Protein AF-0000000067826510 (afdb_homodimer)

Secondary structure (DSSP, 8-state):
-------EEEET--S--SS-EEEESS--TT-SEES-TT--TTS-TT-EEEEEEES-GGGS-SSGGGHHHHHHHHHHHHEEEEEEEEEEEEBHHHHHHHHT-TT--HHHHHHHHHHHH---SSTTS-----B-HHHHHHHHHHTT--EEEEES--SS-SSGGG-EETTEE-EEEEEEE-/-------EEEET--S--SS-EEEESS--TT-SEES-TT--TTS-TT-EEEEEEES-GGGS-SSGGGHHHHHHHHHHHHEEEEEEEEEEEEBHHHHHHHHT-TT--HHHHHHHHHHHH---SSTTS-----B-HHHHHHHHHHTT--EEEEES--SS-SSGGG-EETTEE-EEEEEEE-

Radius of gyration: 22.72 Å; Cα contacts (8 Å, |Δi|>4): 732; chains: 2; bounding box: 39×85×53 Å

Foldseek 3Di:
DPPQQAAEEEEPDDDADPRYAYEYCDDDPRHDHHDDLLDPVVAAFQRHAEYEYAAQLQLFACPVVNSSLSSLLNVNRRHHAFGKYKYKHFAQVLLVVVLPPPPDDPVNNVVSVCSQQFVCPDSSRGGNDHDHPVRVVVSNVSSPFDDKDWDQDDPDDDDLQPDDDPVHNRMTIMMTGD/DPPQQAAEEEEPDDDADPRYAYEYCDDDPRHDHHDDLLDPVVAAFQRYAEYEYAAQLQLFACPVVNSSLSSLLNVNRRHHAFHKYKYKHFAQVLLVVVLPPPPDDPVNNVVSVCSQQFVCPDSSRGGNDHDHPVRVVVSNVSSPFDDKDWDQDDPDDDDLQPDDDPVHNRMTIMMTGD

Solvent-accessible surface area (backbone atoms only — not comparable to full-atom values): 19011 Å² total; per-residue (Å²): 126,84,77,73,70,83,36,31,36,26,36,63,56,80,76,80,46,98,71,43,43,24,32,23,68,59,87,47,92,72,45,70,42,72,36,51,83,58,54,59,78,91,49,53,73,47,55,28,44,33,41,37,31,52,68,44,70,36,48,30,36,66,49,44,91,37,37,34,46,48,22,46,31,43,54,48,45,24,27,19,86,69,13,41,39,38,41,19,34,57,18,38,63,53,49,30,53,59,54,65,37,87,84,57,48,65,70,55,36,50,53,48,40,32,61,60,26,30,72,22,85,49,90,78,33,37,26,38,41,71,35,38,75,64,56,45,46,53,48,39,43,74,31,65,33,81,46,68,45,77,45,86,68,84,89,79,75,98,51,70,53,69,39,56,60,88,94,36,68,41,35,39,32,36,42,33,34,72,126,83,76,74,71,82,35,30,38,27,36,62,58,82,77,82,47,98,70,45,42,24,31,23,68,60,87,48,91,72,44,70,40,72,37,51,84,59,53,59,78,91,48,53,75,46,56,29,43,33,40,36,29,54,69,45,71,36,47,32,36,65,49,45,90,37,35,34,46,48,22,45,29,45,54,48,45,24,28,18,86,68,13,40,40,37,40,20,35,58,18,39,62,53,49,31,53,58,56,63,38,88,85,56,47,66,68,55,37,49,52,48,39,31,62,61,26,31,72,23,85,46,88,79,34,36,27,38,41,73,33,38,75,66,56,45,46,52,46,39,43,74,30,65,34,81,45,71,47,78,45,86,70,84,89,76,78,98,51,71,54,69,39,57,60,88,94,37,69,41,34,40,34,35,41,32,34,72

InterPro domains:
  IPR013216 Methyltransferase type 11 [PF08241] (31-87)
  IPR029063 S-adenosyl-L-methionine-dependent methyltransferase superfamily [G3DSA:3.40.50.150] (21-169)
  IPR029063 S-adenosyl-L-methionine-dependent methyltransferase superfamily [SSF53335] (30-155)

Nearest PDB structures (foldseek):
  3ocj-assembly1_A  TM=5.661E-01  e=2.492E-07  Bordetella parapertussis
  8ftv-assembly1_A-2  TM=5.771E-01  e=1.012E-05  Streptomyces griseoviridis
  4qtt-assembly1_B  TM=5.853E-01  e=2.968E-04  Saccharomyces cerevisiae S288C
  4x1o-assembly1_A  TM=4.982E-01  e=8.091E-05  Catenulispora acidiphila DSM 44928
  7ehf-assembly1_A  TM=4.858E-01  e=4.991E-04  Escherichia coli

pLDDT: mean 96.36, std 7.31, range [41.16, 98.94]

Organism: Synechocystis sp. (strain ATCC 27184 / PCC 6803 / Kazusa) (NCBI:txid1111708)

Sequence (356 aa):
MTQTEIIKLHIGGKEVSPEWRIVDVLDRPEVDYVCNASNLSMFEDNSVDVIYASHVLEHFYYNIDDELTSTLKEWHRVLRIGGKLMISVPDLKTLCWLYLHPNSHPLERHHIMRMMFGGQMDVYDVHKVGLDEEILGMYLEMAGFENYERVTEFDLFQDCSLIRLADTYISLNVIALKMTQTEIIKLHIGGKEVSPEWRIVDVLDRPEVDYVCNASNLSMFEDNSVDVIYASHVLEHFYYNIDDELTSTLKEWHRVLRIGGKLMISVPDLKTLCWLYLHPNSHPLERHHIMRMMFGGQMDVYDVHKVGLDEEILGMYLEMAGFENYERVTEFDLFQDCSLIRLADTYISLNVIALK

Structure (mmCIF, N/CA/C/O backbone):
data_AF-0000000067826510-model_v1
#
loop_
_entity.id
_entity.type
_entity.pdbx_description
1 polymer 'Slr1815 protein'
#
loop_
_atom_site.group_PDB
_atom_site.id
_atom_site.type_symbol
_atom_site.label_atom_id
_atom_site.label_alt_id
_atom_site.label_comp_id
_atom_site.label_asym_id
_atom_site.label_entity_id
_atom_site.label_seq_id
_atom_site.pdbx_PDB_ins_code
_atom_site.Cartn_x
_atom_site.Cartn_y
_atom_site.Cartn_z
_atom_site.occupancy
_atom_site.B_iso_or_equiv
_atom_site.auth_seq_id
_atom_site.auth_comp_id
_atom_site.auth_asym_id
_atom_site.auth_atom_id
_atom_site.pdbx_PDB_model_num
ATOM 1 N N . MET A 1 1 ? -11.992 -43.625 -21.906 1 41.16 1 MET A N 1
ATOM 2 C CA . MET A 1 1 ? -11.328 -42.812 -20.891 1 41.16 1 MET A CA 1
ATOM 3 C C . MET A 1 1 ? -11.766 -41.375 -20.969 1 41.16 1 MET A C 1
ATOM 5 O O . MET A 1 1 ? -11.531 -40.688 -21.984 1 41.16 1 MET A O 1
ATOM 9 N N . THR A 1 2 ? -12.781 -40.875 -20.422 1 48.44 2 THR A N 1
ATOM 10 C CA . THR A 1 2 ? -13.375 -39.562 -20.672 1 48.44 2 THR A CA 1
ATOM 11 C C . THR A 1 2 ? -12.312 -38.438 -20.578 1 48.44 2 THR A C 1
ATOM 13 O O . THR A 1 2 ? -11.57 -38.375 -19.594 1 48.44 2 THR A O 1
ATOM 16 N N . GLN A 1 3 ? -11.641 -38.094 -21.625 1 49.62 3 GLN A N 1
ATOM 17 C CA . GLN A 1 3 ? -10.5 -37.188 -21.703 1 49.62 3 GLN A CA 1
ATOM 18 C C . GLN A 1 3 ? -10.719 -35.938 -20.828 1 49.62 3 GLN A C 1
ATOM 20 O O . GLN A 1 3 ? -11.648 -35.156 -21.062 1 49.62 3 GLN A O 1
ATOM 25 N N . THR A 1 4 ? -10.477 -36 -19.531 1 65.06 4 THR A N 1
ATOM 26 C CA . THR A 1 4 ? -10.711 -34.906 -18.625 1 65.06 4 THR A CA 1
ATOM 27 C C . THR A 1 4 ? -10.148 -33.594 -19.219 1 65.06 4 THR A C 1
ATOM 29 O O . THR A 1 4 ? -8.992 -33.562 -19.641 1 65.06 4 THR A O 1
ATOM 32 N N . GLU A 1 5 ? -10.945 -32.75 -19.656 1 82.06 5 GLU A N 1
ATOM 33 C CA . GLU A 1 5 ? -10.609 -31.484 -20.281 1 82.06 5 GLU A CA 1
ATOM 34 C C . GLU A 1 5 ? -9.617 -30.703 -19.422 1 82.06 5 GLU A C 1
ATOM 36 O O . GLU A 1 5 ? -9.766 -30.625 -18.203 1 82.06 5 GLU A O 1
ATOM 41 N N . ILE A 1 6 ? -8.375 -30.531 -20.078 1 91.56 6 ILE A N 1
ATOM 42 C CA . ILE A 1 6 ? -7.359 -29.719 -19.422 1 91.56 6 ILE A CA 1
ATOM 43 C C . ILE A 1 6 ? -7.883 -28.297 -19.25 1 91.56 6 ILE A C 1
ATOM 45 O O . ILE A 1 6 ? -8.305 -27.656 -20.219 1 91.56 6 ILE A O 1
ATOM 49 N N . ILE A 1 7 ? -8.047 -27.859 -18 1 97.5 7 ILE A N 1
ATOM 50 C CA . ILE A 1 7 ? -8.508 -26.5 -17.734 1 97.5 7 ILE A CA 1
ATOM 51 C C . ILE A 1 7 ? -7.336 -25.641 -17.25 1 97.5 7 ILE A C 1
ATOM 53 O O . ILE A 1 7 ? -6.711 -25.969 -16.234 1 97.5 7 ILE A O 1
ATOM 57 N N . LYS A 1 8 ? -6.961 -24.609 -17.969 1 98.69 8 LYS A N 1
ATOM 58 C CA . LYS A 1 8 ? -5.957 -23.609 -17.609 1 98.69 8 LYS A CA 1
ATOM 59 C C . LYS A 1 8 ? -6.594 -22.25 -17.406 1 98.69 8 LYS A C 1
ATOM 61 O O . LYS A 1 8 ? -7.27 -21.734 -18.297 1 98.69 8 LYS A O 1
ATOM 66 N N . LEU A 1 9 ? -6.414 -21.672 -16.234 1 98.75 9 LEU A N 1
ATOM 67 C CA . LEU A 1 9 ? -7.027 -20.391 -15.914 1 98.75 9 LEU A CA 1
ATOM 68 C C . LEU A 1 9 ? -5.984 -19.281 -15.922 1 98.75 9 LEU A C 1
ATOM 70 O O . LEU A 1 9 ? -4.902 -19.422 -15.352 1 98.75 9 LEU A O 1
ATOM 74 N N . HIS A 1 10 ? -6.242 -18.25 -16.625 1 98.81 10 HIS A N 1
ATOM 75 C CA . HIS A 1 10 ? -5.512 -16.984 -16.578 1 98.81 10 HIS A CA 1
ATOM 76 C C . HIS A 1 10 ? -6.277 -15.93 -15.797 1 98.81 10 HIS A C 1
ATOM 78 O O . HIS A 1 10 ? -7.148 -15.25 -16.344 1 98.81 10 HIS A O 1
ATOM 84 N N . ILE A 1 11 ? -5.93 -15.789 -14.578 1 98.75 11 ILE A N 1
ATOM 85 C CA . ILE A 1 11 ? -6.629 -14.852 -13.703 1 98.75 11 ILE A CA 1
ATOM 86 C C . ILE A 1 11 ? -6.082 -13.445 -13.93 1 98.75 11 ILE A C 1
ATOM 88 O O . ILE A 1 11 ? -4.895 -13.188 -13.703 1 98.75 11 ILE A O 1
ATOM 92 N N . GLY A 1 12 ? -6.906 -12.523 -14.289 1 97.94 12 GLY A N 1
ATOM 93 C CA . GLY A 1 12 ? -6.504 -11.148 -14.562 1 97.94 12 GLY A CA 1
ATOM 94 C C . GLY A 1 12 ? -5.918 -10.969 -15.953 1 97.94 12 GLY A C 1
ATOM 95 O O . GLY A 1 12 ? -5.312 -9.938 -16.25 1 97.94 12 GLY A O 1
ATOM 96 N N . GLY A 1 13 ? -6.023 -11.938 -16.781 1 97.56 13 GLY A N 1
ATOM 97 C CA . GLY A 1 13 ? -5.402 -11.906 -18.109 1 97.56 13 GLY A CA 1
ATOM 98 C C . GLY A 1 13 ? -6.109 -10.984 -19.078 1 97.56 13 GLY A C 1
ATOM 99 O O . GLY A 1 13 ? -7.289 -10.672 -18.906 1 97.56 13 GLY A O 1
ATOM 100 N N . LYS A 1 14 ? -5.355 -10.617 -20.109 1 96.31 14 LYS A N 1
ATOM 101 C CA . LYS A 1 14 ? -5.914 -9.758 -21.156 1 96.31 14 LYS A CA 1
ATOM 102 C C . LYS A 1 14 ? -5.758 -10.383 -22.531 1 96.31 14 LYS A C 1
ATOM 104 O O . LYS A 1 14 ? -6.48 -10.031 -23.469 1 96.31 14 LYS A O 1
ATOM 109 N N . GLU A 1 15 ? -4.824 -11.25 -22.625 1 96.19 15 GLU A N 1
ATOM 110 C CA . GLU A 1 15 ? -4.531 -11.883 -23.922 1 96.19 15 GLU A CA 1
ATOM 111 C C . GLU A 1 15 ? -5.309 -13.18 -24.078 1 96.19 15 GLU A C 1
ATOM 113 O O . GLU A 1 15 ? -5.121 -14.125 -23.328 1 96.19 15 GLU A O 1
ATOM 118 N N . VAL A 1 16 ? -6.102 -13.289 -25.141 1 96.12 16 VAL A N 1
ATOM 119 C CA . VAL A 1 16 ? -6.898 -14.477 -25.406 1 96.12 16 VAL A CA 1
ATOM 120 C C . VAL A 1 16 ? -6 -15.609 -25.906 1 96.12 16 VAL A C 1
ATOM 122 O O . VAL A 1 16 ? -5.055 -15.367 -26.656 1 96.12 16 VAL A O 1
ATOM 125 N N . SER A 1 17 ? -6.293 -16.703 -25.5 1 95.62 17 SER A N 1
ATOM 126 C CA . SER A 1 17 ? -5.613 -17.938 -25.875 1 95.62 17 SER A CA 1
ATOM 127 C C . SER A 1 17 ? -6.594 -19.094 -25.953 1 95.62 17 SER A C 1
ATOM 129 O O . SER A 1 17 ? -7.508 -19.203 -25.141 1 95.62 17 SER A O 1
ATOM 131 N N . PRO A 1 18 ? -6.484 -19.984 -26.938 1 95.19 18 PRO A N 1
ATOM 132 C CA . PRO A 1 18 ? -7.371 -21.156 -27.016 1 95.19 18 PRO A CA 1
ATOM 133 C C . PRO A 1 18 ? -7.164 -22.125 -25.875 1 95.19 18 PRO A C 1
ATOM 135 O O . PRO A 1 18 ? -8.055 -22.938 -25.562 1 95.19 18 PRO A O 1
ATOM 138 N N . GLU A 1 19 ? -6.055 -22.031 -25.281 1 96.69 19 GLU A N 1
ATOM 139 C CA . GLU A 1 19 ? -5.699 -23 -24.266 1 96.69 19 GLU A CA 1
ATOM 140 C C . GLU A 1 19 ? -6.082 -22.516 -22.875 1 96.69 19 GLU A C 1
ATOM 142 O O . GLU A 1 19 ? -6.141 -23.297 -21.922 1 96.69 19 GLU A O 1
ATOM 147 N N . TRP A 1 20 ? -6.238 -21.219 -22.766 1 98.12 20 TRP A N 1
ATOM 148 C CA . TRP A 1 20 ? -6.457 -20.625 -21.453 1 98.12 20 TRP A CA 1
ATOM 149 C C . TRP A 1 20 ? -7.832 -19.953 -21.375 1 98.12 20 TRP A C 1
ATOM 151 O O . TRP A 1 20 ? -8.305 -19.391 -22.359 1 98.12 20 TRP A O 1
ATOM 161 N N . ARG A 1 21 ? -8.438 -20.062 -20.219 1 98.25 21 ARG A N 1
ATOM 162 C CA . ARG A 1 21 ? -9.656 -19.312 -19.922 1 98.25 21 ARG A CA 1
ATOM 163 C C . ARG A 1 21 ? -9.367 -18.156 -18.969 1 98.25 21 ARG A C 1
ATOM 165 O O . ARG A 1 21 ? -8.742 -18.344 -17.922 1 98.25 21 ARG A O 1
ATOM 172 N N . ILE A 1 22 ? -9.875 -17.016 -19.344 1 98.62 22 ILE A N 1
ATOM 173 C CA . ILE A 1 22 ? -9.586 -15.805 -18.578 1 98.62 22 ILE A CA 1
ATOM 174 C C . ILE A 1 22 ? -10.648 -15.609 -17.5 1 98.62 22 ILE A C 1
ATOM 176 O O . ILE A 1 22 ? -11.852 -15.68 -17.781 1 98.62 22 ILE A O 1
ATOM 180 N N . VAL A 1 23 ? -10.227 -15.414 -16.281 1 98.62 23 VAL A N 1
ATOM 181 C CA . VAL A 1 23 ? -11.055 -15.062 -15.141 1 98.62 23 VAL A CA 1
ATOM 182 C C . VAL A 1 23 ? -10.766 -13.625 -14.719 1 98.62 23 VAL A C 1
ATOM 184 O O . VAL A 1 23 ? -9.602 -13.234 -14.555 1 98.62 23 VAL A O 1
ATOM 187 N N . ASP A 1 24 ? -11.781 -12.859 -14.57 1 98.31 24 ASP A N 1
ATOM 188 C CA . ASP A 1 24 ? -11.586 -11.477 -14.133 1 98.31 24 ASP A CA 1
ATOM 189 C C . ASP A 1 24 ? -12.828 -10.945 -13.422 1 98.31 24 ASP A C 1
ATOM 191 O O . ASP A 1 24 ? -13.945 -11.422 -13.672 1 98.31 24 ASP A O 1
ATOM 195 N N . VAL A 1 25 ? -12.602 -10.023 -12.562 1 97.25 25 VAL A N 1
ATOM 196 C CA . VAL A 1 25 ? -13.711 -9.406 -11.836 1 97.25 25 VAL A CA 1
ATOM 197 C C . VAL A 1 25 ? -14.484 -8.469 -12.758 1 97.25 25 VAL A C 1
ATOM 199 O O . VAL A 1 25 ? -15.688 -8.289 -12.602 1 97.25 25 VAL A O 1
ATOM 202 N N . LEU A 1 26 ? -13.805 -7.914 -13.672 1 96.56 26 LEU A N 1
ATOM 203 C CA . LEU A 1 26 ? -14.422 -7.004 -14.633 1 96.56 26 LEU A CA 1
ATOM 204 C C . LEU A 1 26 ? -14.945 -7.766 -15.844 1 96.56 26 LEU A C 1
ATOM 206 O O . LEU A 1 26 ? -14.305 -8.695 -16.328 1 96.56 26 LEU A O 1
ATOM 210 N N . ASP A 1 27 ? -16.031 -7.332 -16.344 1 97.19 27 ASP A N 1
ATOM 211 C CA . ASP A 1 27 ? -16.672 -7.961 -17.5 1 97.19 27 ASP A CA 1
ATOM 212 C C . ASP A 1 27 ? -16.156 -7.371 -18.797 1 97.19 27 ASP A C 1
ATOM 214 O O . ASP A 1 27 ? -16.844 -6.59 -19.453 1 97.19 27 ASP A O 1
ATOM 218 N N . ARG A 1 28 ? -14.969 -7.809 -19.219 1 97.12 28 ARG A N 1
ATOM 219 C CA . ARG A 1 28 ? -14.391 -7.402 -20.5 1 97.12 28 ARG A CA 1
ATOM 220 C C . ARG A 1 28 ? -14.68 -8.438 -21.594 1 97.12 28 ARG A C 1
ATOM 222 O O . ARG A 1 28 ? -14.969 -9.594 -21.281 1 97.12 28 ARG A O 1
ATOM 229 N N . PRO A 1 29 ? -14.594 -8.102 -22.797 1 97.81 29 PRO A N 1
ATOM 230 C CA . PRO A 1 29 ? -14.961 -9 -23.906 1 97.81 29 PRO A CA 1
ATOM 231 C C . PRO A 1 29 ? -14.141 -10.289 -23.906 1 97.81 29 PRO A C 1
ATOM 233 O O . PRO A 1 29 ? -14.641 -11.344 -24.312 1 97.81 29 PRO A O 1
ATOM 236 N N . GLU A 1 30 ? -12.898 -10.18 -23.5 1 97.94 30 GLU A N 1
ATOM 237 C CA . GLU A 1 30 ? -12.016 -11.344 -23.609 1 97.94 30 GLU A CA 1
ATOM 238 C C . GLU A 1 30 ? -12.164 -12.258 -22.391 1 97.94 30 GLU A C 1
ATOM 240 O O . GLU A 1 30 ? -11.586 -13.352 -22.359 1 97.94 30 GLU A O 1
ATOM 245 N N . VAL A 1 31 ? -13.008 -11.875 -21.406 1 98.44 31 VAL A N 1
ATOM 246 C CA . VAL A 1 31 ? -13.109 -12.609 -20.156 1 98.44 31 VAL A CA 1
ATOM 247 C C . VAL A 1 31 ? -14.094 -13.758 -20.297 1 98.44 31 VAL A C 1
ATOM 249 O O . VAL A 1 31 ? -15.227 -13.562 -20.75 1 98.44 31 VAL A O 1
ATOM 252 N N . ASP A 1 32 ? -13.656 -14.945 -19.875 1 98.25 32 ASP A N 1
ATOM 253 C CA . ASP A 1 32 ? -14.492 -16.141 -19.953 1 98.25 32 ASP A CA 1
ATOM 254 C C . ASP A 1 32 ? -15.367 -16.281 -18.703 1 98.25 32 ASP A C 1
ATOM 256 O O . ASP A 1 32 ? -16.516 -16.703 -18.797 1 98.25 32 ASP A O 1
ATOM 260 N N . TYR A 1 33 ? -14.828 -16.047 -17.531 1 98.19 33 TYR A N 1
ATOM 261 C CA . TYR A 1 33 ? -15.531 -16.156 -16.25 1 98.19 33 TYR A CA 1
ATOM 262 C C . TYR A 1 33 ? -15.414 -14.859 -15.461 1 98.19 33 TYR A C 1
ATOM 264 O O . TYR A 1 33 ? -14.32 -14.484 -15.031 1 98.19 33 TYR A O 1
ATOM 272 N N . VAL A 1 34 ? -16.547 -14.211 -15.273 1 98.25 34 VAL A N 1
ATOM 273 C CA . VAL A 1 34 ? -16.562 -12.977 -14.5 1 98.25 34 VAL A CA 1
ATOM 274 C C . VAL A 1 34 ? -16.844 -13.289 -13.031 1 98.25 34 VAL A C 1
ATOM 276 O O . VAL A 1 34 ? -17.969 -13.664 -12.672 1 98.25 34 VAL A O 1
ATOM 279 N N . CYS A 1 35 ? -15.859 -13.125 -12.195 1 97.69 35 CYS A N 1
ATOM 280 C CA . CYS A 1 35 ? -16 -13.367 -10.758 1 97.69 35 CYS A CA 1
ATOM 281 C C . CYS A 1 35 ? -14.789 -12.828 -10 1 97.69 35 CYS A C 1
ATOM 283 O O . CYS A 1 35 ? -13.82 -12.375 -10.602 1 97.69 35 CYS A O 1
ATOM 285 N N . ASN A 1 36 ? -14.914 -12.828 -8.734 1 97.62 36 ASN A N 1
ATOM 286 C CA . ASN A 1 36 ? -13.773 -12.531 -7.875 1 97.62 36 ASN A CA 1
ATOM 287 C C . ASN A 1 36 ? -12.805 -13.711 -7.812 1 97.62 36 ASN A C 1
ATOM 289 O O . ASN A 1 36 ? -13.227 -14.859 -7.629 1 97.62 36 ASN A O 1
ATOM 293 N N . ALA A 1 37 ? -11.539 -13.414 -8.023 1 98.06 37 ALA A N 1
ATOM 294 C CA . ALA A 1 37 ? -10.531 -14.461 -8.039 1 98.06 37 ALA A CA 1
ATOM 295 C C . ALA A 1 37 ? -10.5 -15.211 -6.715 1 98.06 37 ALA A C 1
ATOM 297 O O . ALA A 1 37 ? -9.961 -16.328 -6.633 1 98.06 37 ALA A O 1
ATOM 298 N N . SER A 1 38 ? -11.023 -14.609 -5.668 1 98.12 38 SER A N 1
ATOM 299 C CA . SER A 1 38 ? -11.055 -15.25 -4.355 1 98.12 38 SER A CA 1
ATOM 300 C C . SER A 1 38 ? -12.227 -16.219 -4.25 1 98.12 38 SER A C 1
ATOM 302 O O . SER A 1 38 ? -12.352 -16.953 -3.262 1 98.12 38 SER A O 1
ATOM 304 N N . ASN A 1 39 ? -13.086 -16.219 -5.16 1 98.06 39 ASN A N 1
ATOM 305 C CA . ASN A 1 39 ? -14.242 -17.109 -5.203 1 98.06 39 ASN A CA 1
ATOM 306 C C . ASN A 1 39 ? -14.352 -17.828 -6.547 1 98.06 39 ASN A C 1
ATOM 308 O O . ASN A 1 39 ? -14.953 -17.297 -7.484 1 98.06 39 ASN A O 1
ATOM 312 N N . LEU A 1 40 ? -13.875 -19.016 -6.641 1 98.62 40 LEU A N 1
ATOM 313 C CA . LEU A 1 40 ? -13.914 -19.844 -7.84 1 98.62 40 LEU A CA 1
ATOM 314 C C . LEU A 1 40 ? -14.906 -20.984 -7.672 1 98.62 40 LEU A C 1
ATOM 316 O O . LEU A 1 40 ? -14.609 -22.125 -8.031 1 98.62 40 LEU A O 1
ATOM 320 N N . SER A 1 41 ? -16.016 -20.656 -7.105 1 97.56 41 SER A N 1
ATOM 321 C CA . SER A 1 41 ? -17.016 -21.656 -6.746 1 97.56 41 SER A CA 1
ATOM 322 C C . SER A 1 41 ? -17.547 -22.391 -7.984 1 97.56 41 SER A C 1
ATOM 324 O O . SER A 1 41 ? -18.125 -23.469 -7.875 1 97.56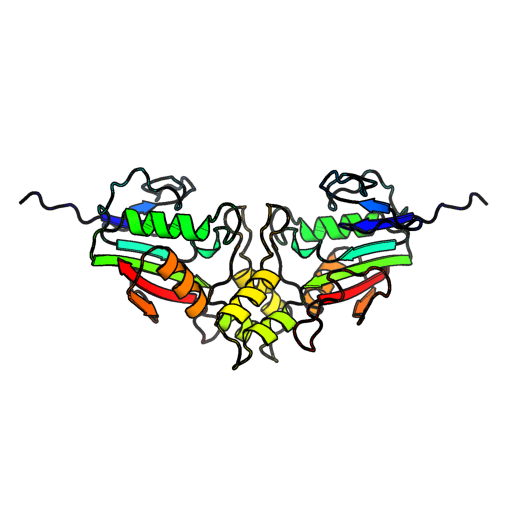 41 SER A O 1
ATOM 326 N N . MET A 1 42 ? -17.391 -21.828 -9.109 1 97 42 MET A N 1
ATOM 327 C CA . MET A 1 42 ? -17.844 -22.438 -10.352 1 97 42 MET A CA 1
ATOM 328 C C . MET A 1 42 ? -16.984 -23.641 -10.711 1 97 42 MET A C 1
ATOM 330 O O . MET A 1 42 ? -17.359 -24.438 -11.578 1 97 42 MET A O 1
ATOM 334 N N . PHE A 1 43 ? -15.852 -23.734 -10.109 1 98.19 43 PHE A N 1
ATOM 335 C CA . PHE A 1 43 ? -14.969 -24.875 -10.352 1 98.19 43 PHE A CA 1
ATOM 336 C C . PHE A 1 43 ? -14.992 -25.828 -9.172 1 98.19 43 PHE A C 1
ATOM 338 O O . PHE A 1 43 ? -14.953 -25.406 -8.016 1 98.19 43 PHE A O 1
ATOM 345 N N . GLU A 1 44 ? -15.062 -27.094 -9.445 1 98 44 GLU A N 1
ATOM 346 C CA . GLU A 1 44 ? -15.023 -28.125 -8.422 1 98 44 GLU A CA 1
ATOM 347 C C . GLU A 1 44 ? -13.617 -28.281 -7.844 1 98 44 GLU A C 1
ATOM 349 O O . GLU A 1 44 ? -12.641 -27.844 -8.453 1 98 44 GLU A O 1
ATOM 354 N N . ASP A 1 45 ? -13.578 -28.969 -6.695 1 98.38 45 ASP A N 1
ATOM 355 C CA . ASP A 1 45 ? -12.273 -29.344 -6.148 1 98.38 45 ASP A CA 1
ATOM 356 C C . ASP A 1 45 ? -11.469 -30.156 -7.156 1 98.38 45 ASP A C 1
ATOM 358 O O . ASP A 1 45 ? -12.016 -31.031 -7.832 1 98.38 45 ASP A O 1
ATOM 362 N N . ASN A 1 46 ? -10.18 -29.797 -7.254 1 98.25 46 ASN A N 1
ATOM 363 C CA . ASN A 1 46 ? -9.25 -30.609 -8.039 1 98.25 46 ASN A CA 1
ATOM 364 C C . ASN A 1 46 ? -9.695 -30.719 -9.492 1 98.25 46 ASN A C 1
ATOM 366 O O . ASN A 1 46 ? -9.648 -31.812 -10.078 1 98.25 46 ASN A O 1
ATOM 370 N N . SER A 1 47 ? -10.133 -29.578 -10.055 1 98.06 47 SER A N 1
ATOM 371 C CA . SER A 1 47 ? -10.68 -29.641 -11.406 1 98.06 47 SER A CA 1
ATOM 372 C C . SER A 1 47 ? -9.844 -28.812 -12.375 1 98.06 47 SER A C 1
ATOM 374 O O . SER A 1 47 ? -10.016 -28.922 -13.594 1 98.06 47 SER A O 1
ATOM 376 N N . VAL A 1 48 ? -8.922 -28.016 -11.922 1 98.56 48 VAL A N 1
ATOM 377 C CA . VAL A 1 48 ? -8.125 -27.094 -12.727 1 98.56 48 VAL A CA 1
ATOM 378 C C . VAL A 1 48 ? -6.68 -27.594 -12.797 1 98.56 48 VAL A C 1
ATOM 380 O O . VAL A 1 48 ? -6.117 -28.031 -11.789 1 98.56 48 VAL A O 1
ATOM 383 N N . ASP A 1 49 ? -6.086 -27.469 -13.961 1 98.62 49 ASP A N 1
ATOM 384 C CA . ASP A 1 49 ? -4.742 -28.016 -14.156 1 98.62 49 ASP A CA 1
ATOM 385 C C . ASP A 1 49 ? -3.682 -26.953 -13.836 1 98.62 49 ASP A C 1
ATOM 387 O O . ASP A 1 49 ? -2.645 -27.266 -13.25 1 98.62 49 ASP A O 1
ATOM 391 N N . VAL A 1 50 ? -3.922 -25.797 -14.328 1 98.69 50 VAL A N 1
ATOM 392 C CA . VAL A 1 50 ? -2.943 -24.719 -14.172 1 98.69 50 VAL A CA 1
ATOM 393 C C . VAL A 1 50 ? -3.662 -23.406 -13.891 1 98.69 50 VAL A C 1
ATOM 395 O O . VAL A 1 50 ? -4.699 -23.109 -14.492 1 98.69 50 VAL A O 1
ATOM 398 N N . ILE A 1 51 ? -3.184 -22.672 -12.969 1 98.88 51 ILE A N 1
ATOM 399 C CA . ILE A 1 51 ? -3.592 -21.281 -12.742 1 98.88 51 ILE A CA 1
ATOM 400 C C . ILE A 1 51 ? -2.402 -20.359 -12.953 1 98.88 51 ILE A C 1
ATOM 402 O O . ILE A 1 51 ? -1.31 -20.609 -12.438 1 98.88 51 ILE A O 1
ATOM 406 N N . TYR A 1 52 ? -2.596 -19.406 -13.797 1 98.88 52 TYR A N 1
ATOM 407 C CA . TYR A 1 52 ? -1.64 -18.312 -13.969 1 98.88 52 TYR A CA 1
ATOM 408 C C . TYR A 1 52 ? -2.244 -16.984 -13.547 1 98.88 52 TYR A C 1
ATOM 410 O O . TYR A 1 52 ? -3.369 -16.656 -13.93 1 98.88 52 TYR A O 1
ATOM 418 N N . ALA A 1 53 ? -1.603 -16.281 -12.672 1 98.81 53 ALA A N 1
ATOM 419 C CA . ALA A 1 53 ? -2.016 -14.961 -12.219 1 98.81 53 ALA A CA 1
ATOM 420 C C . ALA A 1 53 ? -0.826 -14.008 -12.164 1 98.81 53 ALA A C 1
ATOM 422 O O . ALA A 1 53 ? 0.078 -14.18 -11.344 1 98.81 53 ALA A O 1
ATOM 423 N N . SER A 1 54 ? -0.812 -13.055 -13.008 1 98.62 54 SER A N 1
ATOM 424 C CA . SER A 1 54 ? 0.232 -12.039 -13.055 1 98.62 54 SER A CA 1
ATOM 425 C C . SER A 1 54 ? -0.288 -10.695 -12.547 1 98.62 54 SER A C 1
ATOM 427 O O . SER A 1 54 ? -1.168 -10.094 -13.172 1 98.62 54 SER A O 1
ATOM 429 N N . HIS A 1 55 ? 0.317 -10.281 -11.344 1 98.38 55 HIS A N 1
ATOM 430 C CA . HIS A 1 55 ? -0.029 -8.992 -10.75 1 98.38 55 HIS A CA 1
ATOM 431 C C . HIS A 1 55 ? -1.515 -8.922 -10.414 1 98.38 55 HIS A C 1
ATOM 433 O O . HIS A 1 55 ? -2.193 -7.961 -10.773 1 98.38 55 HIS A O 1
ATOM 439 N N . VAL A 1 56 ? -1.978 -9.922 -9.68 1 98.62 56 VAL A N 1
ATOM 440 C CA . VAL A 1 56 ? -3.348 -10.047 -9.195 1 98.62 56 VAL A CA 1
ATOM 441 C C . VAL A 1 56 ? -3.35 -10.195 -7.676 1 98.62 56 VAL A C 1
ATOM 443 O O . VAL A 1 56 ? -4.062 -9.469 -6.977 1 98.62 56 VAL A O 1
ATOM 446 N N . LEU A 1 57 ? -2.455 -11.039 -7.156 1 98.81 57 LEU A N 1
ATOM 447 C CA . LEU A 1 57 ? -2.471 -11.453 -5.758 1 98.81 57 LEU A CA 1
ATOM 448 C C . LEU A 1 57 ? -2.26 -10.266 -4.832 1 98.81 57 LEU A C 1
ATOM 450 O O . LEU A 1 57 ? -2.834 -10.211 -3.742 1 98.81 57 LEU A O 1
ATOM 454 N N . GLU A 1 58 ? -1.459 -9.281 -5.23 1 98.88 58 GLU A N 1
ATOM 455 C CA . GLU A 1 58 ? -1.098 -8.133 -4.406 1 98.88 58 GLU A CA 1
ATOM 456 C C . GLU A 1 58 ? -2.299 -7.223 -4.176 1 98.88 58 GLU A C 1
ATOM 458 O O . GLU A 1 58 ? -2.242 -6.312 -3.344 1 98.88 58 GLU A O 1
ATOM 463 N N . HIS A 1 59 ? -3.404 -7.535 -4.824 1 98.62 59 HIS A N 1
ATOM 464 C CA . HIS A 1 59 ? -4.594 -6.699 -4.695 1 98.62 59 HIS A CA 1
ATOM 465 C C . HIS A 1 59 ? -5.52 -7.223 -3.6 1 98.62 59 HIS A C 1
ATOM 467 O O . HIS A 1 59 ? -6.59 -6.66 -3.365 1 98.62 59 HIS A O 1
ATOM 473 N N . PHE A 1 60 ? -5.16 -8.242 -2.883 1 98.62 60 PHE A N 1
ATOM 474 C CA . PHE A 1 60 ? -5.965 -8.805 -1.801 1 98.62 60 PHE A CA 1
ATOM 475 C C . PHE A 1 60 ? -5.402 -8.398 -0.444 1 98.62 60 PHE A C 1
ATOM 477 O O . PHE A 1 60 ? -4.184 -8.359 -0.255 1 98.62 60 PHE A O 1
ATOM 484 N N . TYR A 1 61 ? -6.305 -8.164 0.533 1 98.69 61 TYR A N 1
ATOM 485 C CA . TYR A 1 61 ? -5.898 -7.812 1.891 1 98.69 61 TYR A CA 1
ATOM 486 C C . TYR A 1 61 ? -5.176 -8.977 2.561 1 98.69 61 TYR A C 1
ATOM 488 O O . TYR A 1 61 ? -5.672 -10.102 2.566 1 98.69 61 TYR A O 1
ATOM 496 N N . TYR A 1 62 ? -4.062 -8.609 3.156 1 98.44 62 TYR A N 1
ATOM 497 C CA . TYR A 1 62 ? -3.328 -9.695 3.799 1 98.44 62 TYR A CA 1
ATOM 498 C C . TYR A 1 62 ? -3.895 -9.992 5.184 1 98.44 62 TYR A C 1
ATOM 500 O O . TYR A 1 62 ? -3.676 -11.07 5.73 1 98.44 62 TYR A O 1
ATOM 508 N N . ASN A 1 63 ? -4.652 -9.039 5.738 1 98.31 63 ASN A N 1
ATOM 509 C CA . ASN A 1 63 ? -5.105 -9.211 7.113 1 98.31 63 ASN A CA 1
ATOM 510 C C . ASN A 1 63 ? -6.625 -9.141 7.219 1 98.31 63 ASN A C 1
ATOM 512 O O . ASN A 1 63 ? -7.25 -10.016 7.82 1 98.31 63 ASN A O 1
ATOM 516 N N . ILE A 1 64 ? -7.25 -8.195 6.551 1 97.94 64 ILE A N 1
ATOM 517 C CA . ILE A 1 64 ? -8.703 -8.062 6.602 1 97.94 64 ILE A CA 1
ATOM 518 C C . ILE A 1 64 ? -9.359 -9.312 6.027 1 97.94 64 ILE A C 1
ATOM 520 O O . ILE A 1 64 ? -9.109 -9.672 4.871 1 97.94 64 ILE A O 1
ATOM 524 N N . ASP A 1 65 ? -10.156 -10.016 6.867 1 96.81 65 ASP A N 1
ATOM 525 C CA . ASP A 1 65 ? -10.938 -11.188 6.492 1 96.81 65 ASP A CA 1
ATOM 526 C C . ASP A 1 65 ? -10.039 -12.312 5.98 1 96.81 65 ASP A C 1
ATOM 528 O O . ASP A 1 65 ? -10.492 -13.188 5.242 1 96.81 65 ASP A O 1
ATOM 532 N N . ASP A 1 66 ? -8.695 -12.227 6.203 1 96.88 66 ASP A N 1
ATOM 533 C CA . ASP A 1 66 ? -7.73 -13.203 5.727 1 96.88 66 ASP A CA 1
ATOM 534 C C . ASP A 1 66 ? -7.848 -13.406 4.219 1 96.88 66 ASP A C 1
ATOM 536 O O . ASP A 1 66 ? -7.766 -14.539 3.73 1 96.88 66 ASP A O 1
ATOM 540 N N . GLU A 1 67 ? -8.078 -12.359 3.57 1 98.38 67 GLU A N 1
ATOM 541 C CA . GLU A 1 67 ? -8.461 -12.398 2.162 1 98.38 67 GLU A CA 1
ATOM 542 C C . GLU A 1 67 ? -7.371 -13.047 1.311 1 98.38 67 GLU A C 1
ATOM 544 O O . GLU A 1 67 ? -7.66 -13.898 0.47 1 98.38 67 GLU A O 1
ATOM 549 N N . LEU A 1 68 ? -6.141 -12.648 1.47 1 98.69 68 LEU A N 1
ATOM 550 C CA . LEU A 1 68 ? -5.02 -13.156 0.688 1 98.69 68 LEU A CA 1
ATOM 551 C C . LEU A 1 68 ? -4.875 -14.664 0.865 1 98.69 68 LEU A C 1
ATOM 553 O O . LEU A 1 68 ? -4.836 -15.406 -0.119 1 98.69 68 LEU A O 1
ATOM 557 N N . THR A 1 69 ? -4.828 -15.094 2.074 1 98.56 69 THR A N 1
ATOM 558 C CA . THR A 1 69 ? -4.68 -16.516 2.365 1 98.56 69 THR A CA 1
ATOM 559 C C . THR A 1 69 ? -5.875 -17.312 1.839 1 98.56 69 THR A C 1
ATOM 561 O O . THR A 1 69 ? -5.707 -18.359 1.225 1 98.56 69 THR A O 1
ATOM 564 N N . SER A 1 70 ? -7.082 -16.766 2.074 1 98.56 70 SER A N 1
ATOM 565 C CA . SER A 1 70 ? -8.289 -17.438 1.604 1 98.56 70 SER A CA 1
ATOM 566 C C . SER A 1 70 ? -8.305 -17.547 0.083 1 98.56 70 SER A C 1
ATOM 568 O O . SER A 1 70 ? -8.805 -18.516 -0.472 1 98.56 70 SER A O 1
ATOM 570 N N . THR A 1 71 ? -7.809 -16.531 -0.592 1 98.88 71 THR A N 1
ATOM 571 C CA . THR A 1 71 ? -7.707 -16.562 -2.047 1 98.88 71 THR A CA 1
ATOM 572 C C . THR A 1 71 ? -6.773 -17.688 -2.496 1 98.88 71 THR A C 1
ATOM 574 O O . THR A 1 71 ? -7.133 -18.484 -3.359 1 98.88 71 THR A O 1
ATOM 577 N N . LEU A 1 72 ? -5.613 -17.797 -1.884 1 98.88 72 LEU A N 1
ATOM 578 C CA . LEU A 1 72 ? -4.652 -18.844 -2.219 1 98.88 72 LEU A CA 1
ATOM 579 C C . LEU A 1 72 ? -5.219 -20.219 -1.906 1 98.88 72 LEU A C 1
ATOM 581 O O . LEU A 1 72 ? -5 -21.172 -2.66 1 98.88 72 LEU A O 1
ATOM 585 N N . LYS A 1 73 ? -5.957 -20.328 -0.821 1 98.88 73 LYS A N 1
ATOM 586 C CA . LYS A 1 73 ? -6.605 -21.594 -0.47 1 98.88 73 LYS A CA 1
ATOM 587 C C . LYS A 1 73 ? -7.629 -22 -1.526 1 98.88 73 LYS A C 1
ATOM 589 O O . LYS A 1 73 ? -7.746 -23.172 -1.868 1 98.88 73 LYS A O 1
ATOM 594 N N . GLU A 1 74 ? -8.367 -21.016 -1.98 1 98.94 74 GLU A N 1
ATOM 595 C CA . GLU A 1 74 ? -9.336 -21.266 -3.041 1 98.94 74 GLU A CA 1
ATOM 596 C C . GLU A 1 74 ? -8.648 -21.734 -4.316 1 98.94 74 GLU A C 1
ATOM 598 O O . GLU A 1 74 ? -9.109 -22.672 -4.973 1 98.94 74 GLU A O 1
ATOM 603 N N . TRP A 1 75 ? -7.508 -21.078 -4.699 1 98.94 75 TRP A N 1
ATOM 604 C CA . TRP A 1 75 ? -6.738 -21.5 -5.863 1 98.94 75 TRP A CA 1
ATOM 605 C C . TRP A 1 75 ? -6.191 -22.906 -5.672 1 98.94 75 TRP A C 1
ATOM 607 O O . TRP A 1 75 ? -6.223 -23.734 -6.598 1 98.94 75 TRP A O 1
ATOM 617 N N . HIS A 1 76 ? -5.746 -23.203 -4.461 1 98.88 76 HIS A N 1
ATOM 618 C CA . HIS A 1 76 ? -5.285 -24.547 -4.113 1 98.88 76 HIS A CA 1
ATOM 619 C C . HIS A 1 76 ? -6.414 -25.562 -4.242 1 98.88 76 HIS A C 1
ATOM 621 O O . HIS A 1 76 ? -6.219 -26.656 -4.801 1 98.88 76 HIS A O 1
ATOM 627 N N . ARG A 1 77 ? -7.566 -25.188 -3.736 1 98.81 77 ARG A N 1
ATOM 628 C CA . ARG A 1 77 ? -8.711 -26.094 -3.734 1 98.81 77 ARG A CA 1
ATOM 629 C C . ARG A 1 77 ? -9.062 -26.531 -5.152 1 98.81 77 ARG A C 1
ATOM 631 O O . ARG A 1 77 ? -9.266 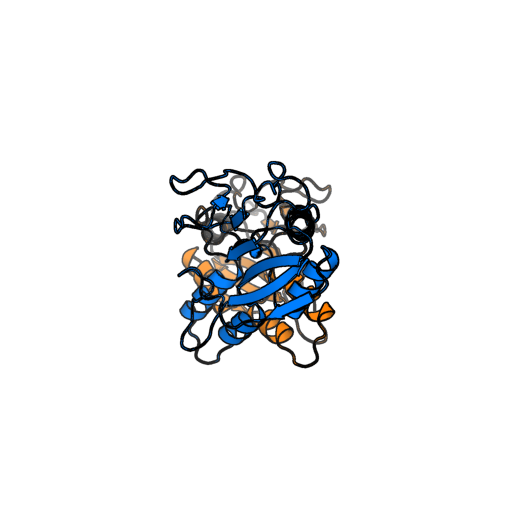-27.734 -5.398 1 98.81 77 ARG A O 1
ATOM 638 N N . VAL A 1 78 ? -9.078 -25.641 -6.059 1 98.81 78 VAL A N 1
ATOM 639 C CA . VAL A 1 78 ? -9.578 -25.953 -7.395 1 98.81 78 VAL A CA 1
ATOM 640 C C . VAL A 1 78 ? -8.484 -26.656 -8.203 1 98.81 78 VAL A C 1
ATOM 642 O O . VAL A 1 78 ? -8.781 -27.391 -9.148 1 98.81 78 VAL A O 1
ATOM 645 N N . LEU A 1 79 ? -7.211 -26.438 -7.926 1 98.56 79 LEU A N 1
ATOM 646 C CA . LEU A 1 79 ? -6.129 -27.109 -8.633 1 98.56 79 LEU A CA 1
ATOM 647 C C . LEU A 1 79 ? -6.172 -28.609 -8.383 1 98.56 79 LEU A C 1
ATOM 649 O O . LEU A 1 79 ? -6.414 -29.047 -7.258 1 98.56 79 LEU A O 1
ATOM 653 N N . ARG A 1 80 ? -5.965 -29.406 -9.383 1 97.88 80 ARG A N 1
ATOM 654 C CA . ARG A 1 80 ? -5.793 -30.844 -9.188 1 97.88 80 ARG A CA 1
ATOM 655 C C . ARG A 1 80 ? -4.512 -31.141 -8.414 1 97.88 80 ARG A C 1
ATOM 657 O O . ARG A 1 80 ? -3.6 -30.312 -8.375 1 97.88 80 ARG A O 1
ATOM 664 N N . ILE A 1 81 ? -4.449 -32.344 -7.84 1 96.81 81 ILE A N 1
ATOM 665 C CA . ILE A 1 81 ? -3.203 -32.781 -7.219 1 96.81 81 ILE A CA 1
ATOM 666 C C . ILE A 1 81 ? -2.092 -32.812 -8.266 1 96.81 81 ILE A C 1
ATOM 668 O O . ILE A 1 81 ? -2.254 -33.406 -9.336 1 96.81 81 ILE A O 1
ATOM 672 N N . GLY A 1 82 ? -1.079 -32.188 -8.039 1 96.31 82 GLY A N 1
ATOM 673 C CA . GLY A 1 82 ? -0.001 -32.062 -9.008 1 96.31 82 GLY A CA 1
ATOM 674 C C . GLY A 1 82 ? -0.157 -30.891 -9.938 1 96.31 82 GLY A C 1
ATOM 675 O O . GLY A 1 82 ? 0.711 -30.625 -10.781 1 96.31 82 GLY A O 1
ATOM 676 N N . GLY A 1 83 ? -1.304 -30.141 -9.773 1 98 83 GLY A N 1
ATOM 677 C CA . GLY A 1 83 ? -1.522 -28.953 -10.578 1 98 83 GLY A CA 1
ATOM 678 C C . GLY A 1 83 ? -0.572 -27.812 -10.234 1 98 83 GLY A C 1
ATOM 679 O O . GLY A 1 83 ? 0.084 -27.844 -9.188 1 98 83 GLY A O 1
ATOM 680 N N . LYS A 1 84 ? -0.502 -26.828 -11.195 1 98 84 LYS A N 1
ATOM 681 C CA . LYS A 1 84 ? 0.51 -25.781 -11.086 1 98 84 LYS A CA 1
ATOM 682 C C . LYS A 1 84 ? -0.133 -24.422 -10.867 1 98 84 LYS A C 1
ATOM 684 O O . LYS A 1 84 ? -1.099 -24.062 -11.539 1 98 84 LYS A O 1
ATOM 689 N N . LEU A 1 85 ? 0.385 -23.766 -9.898 1 98.81 85 LEU A N 1
ATOM 690 C CA . LEU A 1 85 ? 0.105 -22.344 -9.711 1 98.81 85 LEU A CA 1
ATOM 691 C C . LEU A 1 85 ? 1.299 -21.5 -10.133 1 98.81 85 LEU A C 1
ATOM 693 O O . LEU A 1 85 ? 2.402 -21.672 -9.609 1 98.81 85 LEU A O 1
ATOM 697 N N . MET A 1 86 ? 1.139 -20.656 -11.125 1 98.81 86 MET A N 1
ATOM 698 C CA . MET A 1 86 ? 2.146 -19.719 -11.594 1 98.81 86 MET A CA 1
ATOM 699 C C . MET A 1 86 ? 1.766 -18.281 -11.219 1 98.81 86 MET A C 1
ATOM 701 O O . MET A 1 86 ? 0.769 -17.75 -11.719 1 98.81 86 MET A O 1
ATOM 705 N N . ILE A 1 87 ? 2.564 -17.719 -10.375 1 98.81 87 ILE A N 1
ATOM 706 C CA . ILE A 1 87 ? 2.211 -16.422 -9.812 1 98.81 87 ILE A CA 1
ATOM 707 C C . ILE A 1 87 ? 3.324 -15.414 -10.094 1 98.81 87 ILE A C 1
ATOM 709 O O . ILE A 1 87 ? 4.508 -15.734 -9.953 1 98.81 87 ILE A O 1
ATOM 713 N N . SER A 1 88 ? 2.939 -14.258 -10.562 1 98.88 88 SER A N 1
ATOM 714 C CA . SER A 1 88 ? 3.82 -13.094 -10.672 1 98.88 88 SER A CA 1
ATOM 715 C C . SER A 1 88 ? 3.303 -11.93 -9.844 1 98.88 88 SER A C 1
ATOM 717 O O . SER A 1 88 ? 2.121 -11.586 -9.914 1 98.88 88 SER A O 1
ATOM 719 N N . VAL A 1 89 ? 4.133 -11.367 -8.977 1 98.94 89 VAL A N 1
ATOM 720 C CA . VAL A 1 89 ? 3.793 -10.195 -8.172 1 98.94 89 VAL A CA 1
ATOM 721 C C . VAL A 1 89 ? 4.934 -9.188 -8.227 1 98.94 89 VAL A C 1
ATOM 723 O O . VAL A 1 89 ? 6.062 -9.531 -8.586 1 98.94 89 VAL A O 1
ATOM 726 N N . PRO A 1 90 ? 4.684 -7.906 -7.91 1 98.88 90 PRO A N 1
ATOM 727 C CA . PRO A 1 90 ? 5.832 -7.012 -7.723 1 98.88 90 PRO A CA 1
ATOM 728 C C . PRO A 1 90 ? 6.789 -7.504 -6.641 1 98.88 90 PRO A C 1
ATOM 730 O O . PRO A 1 90 ? 6.359 -7.836 -5.531 1 98.88 90 PRO A O 1
ATOM 733 N N . ASP A 1 91 ? 8.047 -7.594 -6.98 1 98.81 91 ASP A N 1
ATOM 734 C CA . ASP A 1 91 ? 9.047 -8.047 -6.016 1 98.81 91 ASP A CA 1
ATOM 735 C C . ASP A 1 91 ? 9.422 -6.922 -5.051 1 98.81 91 ASP A C 1
ATOM 737 O O . ASP A 1 91 ? 10.172 -6.012 -5.41 1 98.81 91 ASP A O 1
ATOM 741 N N . LEU A 1 92 ? 8.977 -7.07 -3.803 1 98.88 92 LEU A N 1
ATOM 742 C CA . LEU A 1 92 ? 9.141 -5.969 -2.859 1 98.88 92 LEU A CA 1
ATOM 743 C C . LEU A 1 92 ? 10.609 -5.719 -2.564 1 98.88 92 LEU A C 1
ATOM 745 O O . LEU A 1 92 ? 11.031 -4.566 -2.422 1 98.88 92 LEU A O 1
ATOM 749 N N . LYS A 1 93 ? 11.422 -6.754 -2.432 1 98.44 93 LYS A N 1
ATOM 750 C CA . LYS A 1 93 ? 12.844 -6.57 -2.193 1 98.44 93 LYS A CA 1
ATOM 751 C C . LYS A 1 93 ? 13.5 -5.781 -3.324 1 98.44 93 LYS A C 1
ATOM 753 O O . LYS A 1 93 ? 14.25 -4.84 -3.076 1 98.44 93 LYS A O 1
ATOM 758 N N . THR A 1 94 ? 13.164 -6.191 -4.516 1 98.44 94 THR A N 1
ATOM 759 C CA . THR A 1 94 ? 13.719 -5.523 -5.688 1 98.44 94 THR A CA 1
ATOM 760 C C . THR A 1 94 ? 13.273 -4.062 -5.734 1 98.44 94 THR A C 1
ATOM 762 O O . THR A 1 94 ? 14.086 -3.17 -5.984 1 98.44 94 THR A O 1
ATOM 765 N N . LEU A 1 95 ? 12.086 -3.809 -5.469 1 98.69 95 LEU A N 1
ATOM 766 C CA . LEU A 1 95 ? 11.547 -2.453 -5.547 1 98.69 95 LEU A CA 1
ATOM 767 C C . LEU A 1 95 ? 12.133 -1.574 -4.445 1 98.69 95 LEU A C 1
ATOM 769 O O . LEU A 1 95 ? 12.414 -0.395 -4.672 1 98.69 95 LEU A O 1
ATOM 773 N N . CYS A 1 96 ? 12.297 -2.164 -3.223 1 98.69 96 CYS A N 1
ATOM 774 C CA . CYS A 1 96 ? 12.977 -1.426 -2.16 1 98.69 96 CYS A CA 1
ATOM 775 C C . CYS A 1 96 ? 14.391 -1.05 -2.576 1 98.69 96 CYS A C 1
ATOM 777 O O . CYS A 1 96 ? 14.836 0.07 -2.324 1 98.69 96 CYS A O 1
ATOM 779 N N . TRP A 1 97 ? 15.047 -1.992 -3.184 1 98.06 97 TRP A N 1
ATOM 780 C CA . TRP A 1 97 ? 16.406 -1.753 -3.652 1 98.06 97 TRP A CA 1
ATOM 781 C C . TRP A 1 97 ? 16.438 -0.632 -4.688 1 98.06 97 TRP A C 1
ATOM 783 O O . TRP A 1 97 ? 17.266 0.28 -4.598 1 98.06 97 TRP A O 1
ATOM 793 N N . LEU A 1 98 ? 15.555 -0.687 -5.613 1 97.88 98 LEU A N 1
ATOM 794 C CA . LEU A 1 98 ? 15.484 0.333 -6.652 1 97.88 98 LEU A CA 1
ATOM 795 C C . LEU A 1 98 ? 15.125 1.692 -6.059 1 97.88 98 LEU A C 1
ATOM 797 O O . LEU A 1 98 ? 15.664 2.719 -6.48 1 97.88 98 LEU A O 1
ATOM 801 N N . TYR A 1 99 ? 14.289 1.718 -5.066 1 98.38 99 TYR A N 1
ATOM 802 C CA . TYR A 1 99 ? 13.812 2.943 -4.43 1 98.38 99 TYR A CA 1
ATOM 803 C C . TYR A 1 99 ? 14.961 3.688 -3.758 1 98.38 99 TYR A C 1
ATOM 805 O O . TYR A 1 99 ? 14.984 4.918 -3.74 1 98.38 99 TYR A O 1
ATOM 813 N N . LEU A 1 100 ? 15.922 2.92 -3.271 1 97.94 100 LEU A N 1
ATOM 814 C CA . LEU A 1 100 ? 17 3.486 -2.473 1 97.94 100 LEU A CA 1
ATOM 815 C C . LEU A 1 100 ? 18.203 3.832 -3.35 1 97.94 100 LEU A C 1
ATOM 817 O O . LEU A 1 100 ? 19.219 4.328 -2.854 1 97.94 100 LEU A O 1
ATOM 821 N N . HIS A 1 101 ? 18.062 3.551 -4.637 1 95.38 101 HIS A N 1
ATOM 822 C CA . HIS A 1 101 ? 19.203 3.834 -5.512 1 95.38 101 HIS A CA 1
ATOM 823 C C . HIS A 1 101 ? 19.625 5.293 -5.398 1 95.38 101 HIS A C 1
ATOM 825 O O . HIS A 1 101 ? 18.797 6.199 -5.5 1 95.38 101 HIS A O 1
ATOM 831 N N . PRO A 1 102 ? 20.906 5.586 -5.18 1 91.19 102 PRO A N 1
ATOM 832 C CA . PRO A 1 102 ? 21.391 6.934 -4.871 1 91.19 102 PRO A CA 1
ATOM 833 C C . PRO A 1 102 ? 21.156 7.918 -6.016 1 91.19 102 PRO A C 1
ATOM 835 O O . PRO A 1 102 ? 21.062 9.125 -5.785 1 91.19 102 PRO A O 1
ATOM 838 N N . ASN A 1 103 ? 21.062 7.457 -7.242 1 89.25 103 ASN A N 1
ATOM 839 C CA . ASN A 1 103 ? 20.922 8.352 -8.383 1 89.25 103 ASN A CA 1
ATOM 840 C C . ASN A 1 103 ? 19.469 8.5 -8.805 1 89.25 103 ASN A C 1
ATOM 842 O O . ASN A 1 103 ? 19.172 9.117 -9.828 1 89.25 103 ASN A O 1
ATOM 846 N N . SER A 1 104 ? 18.625 7.93 -7.965 1 90 104 SER A N 1
ATOM 847 C CA . SER A 1 104 ? 17.219 8.023 -8.336 1 90 104 SER A CA 1
ATOM 848 C C . SER A 1 104 ? 16.656 9.406 -8.031 1 90 104 SER A C 1
ATOM 850 O O . SER A 1 104 ? 16.766 9.898 -6.91 1 90 104 SER A O 1
ATOM 852 N N . HIS A 1 105 ? 16.094 10.055 -9.07 1 94.62 105 HIS A N 1
ATOM 853 C CA . HIS A 1 105 ? 15.367 11.312 -8.906 1 94.62 105 HIS A CA 1
ATOM 854 C C . HIS A 1 105 ? 14 11.094 -8.273 1 94.62 105 HIS A C 1
ATOM 856 O O . HIS A 1 105 ? 13.461 9.984 -8.32 1 94.62 105 HIS A O 1
ATOM 862 N N . PRO A 1 106 ? 13.445 12.109 -7.695 1 95.19 106 PRO A N 1
ATOM 863 C CA . PRO A 1 106 ? 12.148 11.977 -7.023 1 95.19 106 PRO A CA 1
ATOM 864 C C . PRO A 1 106 ? 11.055 11.43 -7.941 1 95.19 106 PRO A C 1
ATOM 866 O O . PRO A 1 106 ? 10.211 10.641 -7.504 1 95.19 106 PRO A O 1
ATOM 869 N N . LEU A 1 107 ? 11.125 11.797 -9.141 1 96.38 107 LEU A N 1
ATOM 870 C CA . LEU A 1 107 ? 10.117 11.312 -10.086 1 96.38 107 LEU A CA 1
ATOM 871 C C . LEU A 1 107 ? 10.266 9.82 -10.328 1 96.38 107 LEU A C 1
ATOM 873 O O . LEU A 1 107 ? 9.273 9.109 -10.508 1 96.38 107 LEU A O 1
ATOM 877 N N . GLU A 1 108 ? 11.5 9.344 -10.391 1 96.31 108 GLU A N 1
ATOM 878 C CA . GLU A 1 108 ? 11.75 7.914 -10.516 1 96.31 108 GLU A CA 1
ATOM 879 C C . GLU A 1 108 ? 11.281 7.16 -9.281 1 96.31 108 GLU A C 1
ATOM 881 O O . GLU A 1 108 ? 10.68 6.09 -9.391 1 96.31 108 GLU A O 1
ATOM 886 N N . ARG A 1 109 ? 11.531 7.715 -8.109 1 97.56 109 ARG A N 1
ATOM 887 C CA . ARG A 1 109 ? 11.062 7.105 -6.871 1 97.56 109 ARG A CA 1
ATOM 888 C C . ARG A 1 109 ? 9.539 7.078 -6.809 1 97.56 109 ARG A C 1
ATOM 890 O O . ARG A 1 109 ? 8.953 6.113 -6.324 1 97.56 109 ARG A O 1
ATOM 897 N N . HIS A 1 110 ? 8.953 8.172 -7.312 1 98.25 110 HIS A N 1
ATOM 898 C CA . HIS A 1 110 ? 7.492 8.195 -7.383 1 98.25 110 HIS A CA 1
ATOM 899 C C . HIS A 1 110 ? 6.965 7.066 -8.258 1 98.25 110 HIS A C 1
ATOM 901 O O . HIS A 1 110 ? 5.965 6.43 -7.926 1 98.25 110 HIS A O 1
ATOM 907 N N . HIS A 1 111 ? 7.641 6.832 -9.359 1 97.69 111 HIS A N 1
ATOM 908 C CA . HIS A 1 111 ? 7.262 5.738 -10.25 1 97.69 111 HIS A CA 1
ATOM 909 C C . HIS A 1 111 ? 7.383 4.391 -9.547 1 97.69 111 HIS A C 1
ATOM 911 O O . HIS A 1 111 ? 6.5 3.539 -9.68 1 97.69 111 HIS A O 1
ATOM 917 N N . ILE A 1 112 ? 8.438 4.18 -8.797 1 98.25 112 ILE A N 1
ATOM 918 C CA . ILE A 1 112 ? 8.648 2.939 -8.055 1 98.25 112 ILE A CA 1
ATOM 919 C C . ILE A 1 112 ? 7.586 2.797 -6.969 1 98.25 112 ILE A C 1
ATOM 921 O O . ILE A 1 112 ? 7.051 1.708 -6.758 1 98.25 112 ILE A O 1
ATOM 925 N N . MET A 1 113 ? 7.277 3.932 -6.332 1 98.75 113 MET A N 1
ATOM 926 C CA . MET A 1 113 ? 6.203 3.943 -5.344 1 98.75 113 MET A CA 1
ATOM 927 C C . MET A 1 113 ? 4.891 3.469 -5.957 1 98.75 113 MET A C 1
ATOM 929 O O . MET A 1 113 ? 4.172 2.67 -5.352 1 98.75 113 MET A O 1
ATOM 933 N N . ARG A 1 114 ? 4.59 3.844 -7.176 1 98.44 114 ARG A N 1
ATOM 934 C CA . ARG A 1 114 ? 3.385 3.41 -7.879 1 98.44 114 ARG A CA 1
ATOM 935 C C . ARG A 1 114 ? 3.41 1.907 -8.133 1 98.44 114 ARG A C 1
ATOM 937 O O . ARG A 1 114 ? 2.363 1.255 -8.125 1 98.44 114 ARG A O 1
ATOM 944 N N . MET A 1 115 ? 4.586 1.405 -8.375 1 98.12 115 MET A N 1
ATOM 945 C CA . MET A 1 115 ? 4.727 -0.033 -8.586 1 98.12 115 MET A CA 1
ATOM 946 C C . MET A 1 115 ? 4.512 -0.796 -7.281 1 98.12 115 MET A C 1
ATOM 948 O O . MET A 1 115 ? 4.004 -1.918 -7.293 1 98.12 115 MET A O 1
ATOM 952 N N . MET A 1 116 ? 4.867 -0.18 -6.141 1 98.81 116 MET A N 1
ATOM 953 C CA . MET A 1 116 ? 4.715 -0.806 -4.832 1 98.81 116 MET A CA 1
ATOM 954 C C . MET A 1 116 ? 3.26 -0.781 -4.379 1 98.81 116 MET A C 1
ATOM 956 O O . MET A 1 116 ? 2.758 -1.764 -3.83 1 98.81 116 MET A O 1
ATOM 960 N N . PHE A 1 117 ? 2.566 0.319 -4.672 1 98.88 117 PHE A N 1
ATOM 961 C CA . PHE A 1 117 ? 1.27 0.537 -4.047 1 98.88 117 PHE A CA 1
ATOM 962 C C . PHE A 1 117 ? 0.149 0.45 -5.074 1 98.88 117 PHE A C 1
ATOM 964 O O . PHE A 1 117 ? -1.03 0.541 -4.727 1 98.88 117 PHE A O 1
ATOM 971 N N . GLY A 1 118 ? 0.506 0.233 -6.367 1 98.56 118 GLY A N 1
ATOM 972 C CA . GLY A 1 118 ? -0.476 0.154 -7.434 1 98.56 118 GLY A CA 1
ATOM 973 C C . GLY A 1 118 ? -0.669 1.468 -8.164 1 98.56 118 GLY A C 1
ATOM 974 O O . GLY A 1 118 ? -0.453 2.539 -7.598 1 98.56 118 GLY A O 1
ATOM 975 N N . GLY A 1 119 ? -1.084 1.37 -9.383 1 97.94 119 GLY A N 1
ATOM 976 C CA . GLY A 1 119 ? -1.332 2.561 -10.18 1 97.94 119 GLY A CA 1
ATOM 977 C C . GLY A 1 119 ? -2.59 3.301 -9.766 1 97.94 119 GLY A C 1
ATOM 978 O O . GLY A 1 119 ? -2.721 4.504 -10.016 1 97.94 119 GLY A O 1
ATOM 979 N N . GLN A 1 120 ? -3.52 2.586 -9.148 1 98.25 120 GLN A N 1
ATOM 980 C CA . GLN A 1 120 ? -4.746 3.145 -8.594 1 98.25 120 GLN A CA 1
ATOM 981 C C . GLN A 1 120 ? -5.582 3.826 -9.672 1 98.25 120 GLN A C 1
ATOM 983 O O . GLN A 1 120 ? -6.047 4.953 -9.484 1 98.25 120 GLN A O 1
ATOM 988 N N . MET A 1 121 ? -5.621 3.17 -10.797 1 96.25 121 MET A N 1
ATOM 989 C CA . MET A 1 121 ? -6.477 3.645 -11.883 1 96.25 121 MET A CA 1
ATOM 990 C C . MET A 1 121 ? -7.949 3.418 -11.547 1 96.25 121 MET A C 1
ATOM 992 O O . MET A 1 121 ? -8.82 4.109 -12.07 1 96.25 121 MET A O 1
ATOM 996 N N . ASP A 1 122 ? -8.242 2.438 -10.75 1 95.69 122 ASP A N 1
ATOM 997 C CA . ASP A 1 122 ? -9.539 2.133 -10.141 1 95.69 122 ASP A CA 1
ATOM 998 C C . ASP A 1 122 ? -9.359 1.382 -8.828 1 95.69 122 ASP A C 1
ATOM 1000 O O . ASP A 1 122 ? -8.234 1.204 -8.352 1 95.69 122 ASP A O 1
ATOM 1004 N N . VAL A 1 123 ? -10.43 0.942 -8.242 1 95.12 123 VAL A N 1
ATOM 1005 C CA . VAL A 1 123 ? -10.398 0.405 -6.883 1 95.12 123 VAL A CA 1
ATOM 1006 C C . VAL A 1 123 ? -9.75 -0.977 -6.891 1 95.12 123 VAL A C 1
ATOM 1008 O O . VAL A 1 123 ? -9.344 -1.484 -5.84 1 95.12 123 VAL A O 1
ATOM 1011 N N . TYR A 1 124 ? -9.617 -1.614 -8.055 1 95.31 124 TYR A N 1
ATOM 1012 C CA . TYR A 1 124 ? -9.023 -2.943 -8.141 1 95.31 124 TYR A CA 1
ATOM 1013 C C . TYR A 1 124 ? -7.527 -2.854 -8.414 1 95.31 124 TYR A C 1
ATOM 1015 O O . TYR A 1 124 ? -6.824 -3.865 -8.383 1 95.31 124 TYR A O 1
ATOM 1023 N N . ASP A 1 125 ? -7.031 -1.644 -8.648 1 97.38 125 ASP A N 1
ATOM 1024 C CA . ASP A 1 125 ? -5.629 -1.392 -8.961 1 97.38 125 ASP A CA 1
ATOM 1025 C C . ASP A 1 125 ? -4.891 -0.796 -7.766 1 97.38 125 ASP A C 1
ATOM 1027 O O . ASP A 1 125 ? -4.18 0.202 -7.902 1 97.38 125 ASP A O 1
ATOM 1031 N N . VAL A 1 126 ? -5.199 -1.278 -6.582 1 98.44 126 VAL A N 1
ATOM 1032 C CA . VAL A 1 126 ? -4.555 -0.904 -5.328 1 98.44 126 VAL A CA 1
ATOM 1033 C C . VAL A 1 126 ? -3.84 -2.115 -4.73 1 98.44 126 VAL A C 1
ATOM 1035 O O . VAL A 1 126 ? -4.453 -3.168 -4.535 1 98.44 126 VAL A O 1
ATOM 1038 N N . HIS A 1 127 ? -2.539 -1.947 -4.516 1 98.88 127 HIS A N 1
ATOM 1039 C CA . HIS A 1 127 ? -1.805 -3.029 -3.871 1 98.88 127 HIS A CA 1
ATOM 1040 C C . HIS A 1 127 ? -1.979 -2.986 -2.355 1 98.88 127 HIS A C 1
ATOM 1042 O O . HIS A 1 127 ? -1.82 -1.93 -1.739 1 98.88 127 HIS A O 1
ATOM 1048 N N . LYS A 1 128 ? -2.305 -4.164 -1.82 1 98.69 128 LYS A N 1
ATOM 1049 C CA . LYS A 1 128 ? -2.65 -4.223 -0.403 1 98.69 128 LYS A CA 1
ATOM 1050 C C . LYS A 1 128 ? -1.603 -4.996 0.39 1 98.69 128 LYS A C 1
ATOM 1052 O O . LYS A 1 128 ? -1.68 -5.074 1.618 1 98.69 128 LYS A O 1
ATOM 1057 N N . VAL A 1 129 ? -0.649 -5.484 -0.331 1 98.88 129 VAL A N 1
ATOM 1058 C CA . VAL A 1 129 ? 0.401 -6.27 0.31 1 98.88 129 VAL A CA 1
ATOM 1059 C C . VAL A 1 129 ? 1.678 -6.203 -0.526 1 98.88 129 VAL A C 1
ATOM 1061 O O . VAL A 1 129 ? 1.618 -6.125 -1.755 1 98.88 129 VAL A O 1
ATOM 1064 N N . GLY A 1 130 ? 2.803 -6.184 0.156 1 98.88 130 GLY A N 1
ATOM 1065 C CA . GLY A 1 130 ? 4.102 -6.383 -0.466 1 98.88 130 GLY A CA 1
ATOM 1066 C C . GLY A 1 130 ? 4.664 -7.773 -0.244 1 98.88 130 GLY A C 1
ATOM 1067 O O . GLY A 1 130 ? 4.637 -8.289 0.876 1 98.88 130 GLY A O 1
ATOM 1068 N N . LEU A 1 131 ? 5.137 -8.312 -1.299 1 98.88 131 LEU A N 1
ATOM 1069 C CA . LEU A 1 131 ? 5.602 -9.688 -1.201 1 98.88 131 LEU A CA 1
ATOM 1070 C C . LEU A 1 131 ? 7.031 -9.812 -1.713 1 98.88 131 LEU A C 1
ATOM 1072 O O . LEU A 1 131 ? 7.414 -9.141 -2.674 1 98.88 131 LEU A O 1
ATOM 1076 N N . ASP A 1 132 ? 7.82 -10.555 -1.051 1 98.56 132 ASP A N 1
ATOM 1077 C CA . ASP A 1 132 ? 9.062 -11.125 -1.562 1 98.56 132 ASP A CA 1
ATOM 1078 C C . ASP A 1 132 ? 9.031 -12.648 -1.512 1 98.56 132 ASP A C 1
ATOM 1080 O O . ASP A 1 132 ? 7.996 -13.242 -1.207 1 98.56 132 ASP A O 1
ATOM 1084 N N . GLU A 1 133 ? 10.125 -13.234 -1.958 1 98 133 GLU A N 1
ATOM 1085 C CA . GLU A 1 133 ? 10.109 -14.688 -2.113 1 98 133 GLU A CA 1
ATOM 1086 C C . GLU A 1 133 ? 9.758 -15.383 -0.802 1 98 133 GLU A C 1
ATOM 1088 O O . GLU A 1 133 ? 8.938 -16.297 -0.781 1 98 133 GLU A O 1
ATOM 1093 N N . GLU A 1 134 ? 10.32 -14.961 0.326 1 97.94 134 GLU A N 1
ATOM 1094 C CA . GLU A 1 134 ? 10.125 -15.617 1.615 1 97.94 134 GLU A CA 1
ATOM 1095 C C . GLU A 1 134 ? 8.711 -15.375 2.145 1 97.94 134 GLU A C 1
ATOM 1097 O O . GLU A 1 134 ? 8.062 -16.297 2.637 1 97.94 134 GLU A O 1
ATOM 1102 N N . ILE A 1 135 ? 8.219 -14.18 2.033 1 98.44 135 ILE A N 1
ATOM 1103 C CA . ILE A 1 135 ? 6.887 -13.852 2.52 1 98.44 135 ILE A CA 1
ATOM 1104 C C . ILE A 1 135 ? 5.836 -14.547 1.66 1 98.44 135 ILE A C 1
ATOM 1106 O O . ILE A 1 135 ? 4.867 -15.109 2.184 1 98.44 135 ILE A O 1
ATOM 1110 N N . LEU A 1 136 ? 6.031 -14.492 0.345 1 98.75 136 LEU A N 1
ATOM 1111 C CA . LEU A 1 136 ? 5.133 -15.242 -0.523 1 98.75 136 LEU A CA 1
ATOM 1112 C C . LEU A 1 136 ? 5.148 -16.719 -0.171 1 98.75 136 LEU A C 1
ATOM 1114 O O . LEU A 1 136 ? 4.094 -17.359 -0.122 1 98.75 136 LEU A O 1
ATOM 1118 N N . GLY A 1 137 ? 6.336 -17.266 0.065 1 98.44 137 GLY A N 1
ATOM 1119 C CA . GLY A 1 137 ? 6.449 -18.656 0.476 1 98.44 137 GLY A CA 1
ATOM 1120 C C . GLY A 1 137 ? 5.645 -18.969 1.721 1 98.44 137 GLY A C 1
ATOM 1121 O O . GLY A 1 137 ? 4.973 -20 1.784 1 98.44 137 GLY A O 1
ATOM 1122 N N . MET A 1 138 ? 5.648 -18.109 2.68 1 97.88 138 MET A N 1
ATOM 1123 C CA . MET A 1 138 ? 4.883 -18.281 3.912 1 97.88 138 MET A CA 1
ATOM 1124 C C . MET A 1 138 ? 3.393 -18.391 3.615 1 97.88 138 MET A C 1
ATOM 1126 O O . MET A 1 138 ? 2.715 -19.281 4.129 1 97.88 138 MET A O 1
ATOM 1130 N N . TYR A 1 139 ? 2.891 -17.547 2.803 1 98.44 139 TYR A N 1
ATOM 1131 C CA . TYR A 1 139 ? 1.468 -17.562 2.482 1 98.44 139 TYR A CA 1
ATOM 1132 C C . TYR A 1 139 ? 1.105 -18.781 1.644 1 98.44 139 TYR A C 1
ATOM 1134 O O . TYR A 1 139 ? 0.021 -19.344 1.796 1 98.44 139 TYR A O 1
ATOM 1142 N N . LEU A 1 140 ? 2.023 -19.141 0.721 1 98.75 140 LEU A N 1
ATOM 1143 C CA . LEU A 1 140 ? 1.799 -20.344 -0.069 1 98.75 140 LEU A CA 1
ATOM 1144 C C . LEU A 1 140 ? 1.707 -21.578 0.829 1 98.75 140 LEU A C 1
ATOM 1146 O O . LEU A 1 140 ? 0.809 -22.406 0.664 1 98.75 140 LEU A O 1
ATOM 1150 N N . GLU A 1 141 ? 2.58 -21.656 1.786 1 98.19 141 GLU A N 1
ATOM 11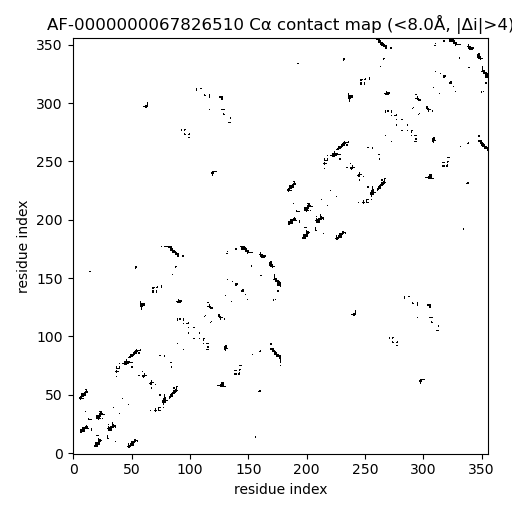51 C CA . GLU A 1 141 ? 2.57 -22.781 2.717 1 98.19 141 GLU A CA 1
ATOM 1152 C C . GLU A 1 141 ? 1.296 -22.797 3.555 1 98.19 141 GLU A C 1
ATOM 1154 O O . GLU A 1 141 ? 0.688 -23.859 3.752 1 98.19 141 GLU A O 1
ATOM 1159 N N . MET A 1 142 ? 0.894 -21.688 3.975 1 97.88 142 MET A N 1
ATOM 1160 C CA . MET A 1 142 ? -0.334 -21.562 4.754 1 97.88 142 MET A CA 1
ATOM 1161 C C . MET A 1 142 ? -1.541 -22.031 3.941 1 97.88 142 MET A C 1
ATOM 1163 O O . MET A 1 142 ? -2.521 -22.516 4.504 1 97.88 142 MET A O 1
ATOM 1167 N N . ALA A 1 143 ? -1.437 -21.875 2.66 1 98.38 143 ALA A N 1
ATOM 1168 C CA . ALA A 1 143 ? -2.555 -22.188 1.777 1 98.38 143 ALA A CA 1
ATOM 1169 C C . ALA A 1 143 ? -2.521 -23.656 1.361 1 98.38 143 ALA A C 1
ATOM 1171 O O . ALA A 1 143 ? -3.439 -24.141 0.695 1 98.38 143 ALA A O 1
ATOM 1172 N N . GLY A 1 144 ? -1.411 -24.359 1.688 1 98.06 144 GLY A N 1
ATOM 1173 C CA . GLY A 1 144 ? -1.365 -25.797 1.437 1 98.06 144 GLY A CA 1
ATOM 1174 C C . GLY A 1 144 ? -0.377 -26.172 0.35 1 98.06 144 GLY A C 1
ATOM 1175 O O . GLY A 1 144 ? -0.214 -27.359 0.042 1 98.06 144 GLY A O 1
ATOM 1176 N N . PHE A 1 145 ? 0.316 -25.125 -0.181 1 98.12 145 PHE A N 1
ATOM 1177 C CA . PHE A 1 145 ? 1.347 -25.422 -1.169 1 98.12 145 PHE A CA 1
ATOM 1178 C C . PHE A 1 145 ? 2.648 -25.828 -0.488 1 98.12 145 PHE A C 1
ATOM 1180 O O . PHE A 1 145 ? 3.08 -25.172 0.469 1 98.12 145 PHE A O 1
ATOM 1187 N N . GLU A 1 146 ? 3.191 -26.891 -0.846 1 87.5 146 GLU A N 1
ATOM 1188 C CA . GLU A 1 146 ? 4.367 -27.375 -0.134 1 87.5 146 GLU A CA 1
ATOM 1189 C C . GLU A 1 146 ? 5.621 -27.266 -0.999 1 87.5 146 GLU A C 1
ATOM 1191 O O . GLU A 1 146 ? 6.742 -27.328 -0.489 1 87.5 146 GLU A O 1
ATOM 1196 N N . ASN A 1 147 ? 5.488 -27.172 -2.297 1 94.25 147 ASN A N 1
ATOM 1197 C CA . ASN A 1 147 ? 6.613 -27.047 -3.219 1 94.25 147 ASN A CA 1
ATOM 1198 C C . ASN A 1 147 ? 6.461 -25.812 -4.105 1 94.25 147 ASN A C 1
ATOM 1200 O O . ASN A 1 147 ? 5.43 -25.625 -4.758 1 94.25 147 ASN A O 1
ATOM 1204 N N . TYR A 1 148 ? 7.418 -24.922 -4.031 1 97.62 148 TYR A N 1
ATOM 1205 C CA . TYR A 1 148 ? 7.434 -23.75 -4.898 1 97.62 148 TYR A CA 1
ATOM 1206 C C . TYR A 1 148 ? 8.859 -23.281 -5.164 1 97.62 148 TYR A C 1
ATOM 1208 O O . TYR A 1 148 ? 9.766 -23.562 -4.375 1 97.62 148 TYR A O 1
ATOM 1216 N N . GLU A 1 149 ? 9.023 -22.672 -6.281 1 98.31 149 GLU A N 1
ATOM 1217 C CA . GLU A 1 149 ? 10.344 -22.188 -6.684 1 98.31 149 GLU A CA 1
ATOM 1218 C C . GLU A 1 149 ? 10.227 -20.891 -7.492 1 98.31 149 GLU A C 1
ATOM 1220 O O . GLU A 1 149 ? 9.266 -20.703 -8.242 1 98.31 149 GLU A O 1
ATOM 1225 N N . ARG A 1 150 ? 11.164 -20.109 -7.289 1 98.44 150 ARG A N 1
ATOM 1226 C CA . ARG A 1 150 ? 11.273 -18.891 -8.094 1 98.44 150 ARG A CA 1
ATOM 1227 C C . ARG A 1 150 ? 11.766 -19.219 -9.508 1 98.44 150 ARG A C 1
ATOM 1229 O O . ARG A 1 150 ? 12.648 -20.062 -9.68 1 98.44 150 ARG A O 1
ATOM 1236 N N . VAL A 1 151 ? 11.25 -18.5 -10.5 1 98.5 151 VAL A N 1
ATOM 1237 C CA . VAL A 1 151 ? 11.703 -18.625 -11.875 1 98.5 151 VAL A CA 1
ATOM 1238 C C . VAL A 1 151 ? 11.906 -17.234 -12.484 1 98.5 151 VAL A C 1
ATOM 1240 O O . VAL A 1 151 ? 11.375 -16.25 -11.977 1 98.5 151 VAL A O 1
ATOM 1243 N N . THR A 1 152 ? 12.703 -17.156 -13.539 1 96.56 152 THR A N 1
ATOM 1244 C CA . THR A 1 152 ? 12.961 -15.875 -14.18 1 96.56 152 THR A CA 1
ATOM 1245 C C . THR A 1 152 ? 11.766 -15.438 -15.016 1 96.56 152 THR A C 1
ATOM 1247 O O . THR A 1 152 ? 11.375 -14.266 -14.984 1 96.56 152 THR A O 1
ATOM 1250 N N . GLU A 1 153 ? 11.234 -16.391 -15.727 1 96.81 153 GLU A N 1
ATOM 1251 C CA . GLU A 1 153 ? 10.102 -16.156 -16.609 1 96.81 153 GLU A CA 1
ATOM 1252 C C . GLU A 1 153 ? 9.234 -17.406 -16.734 1 96.81 153 GLU A C 1
ATOM 1254 O O . GLU A 1 153 ? 9.688 -18.516 -16.438 1 96.81 153 GLU A O 1
ATOM 1259 N N . PHE A 1 154 ? 7.977 -17.156 -17.156 1 97.5 154 PHE A N 1
ATOM 1260 C CA . PHE A 1 154 ? 7.059 -18.281 -17.328 1 97.5 154 PHE A CA 1
ATOM 1261 C C . PHE A 1 154 ? 7.008 -18.703 -18.797 1 97.5 154 PHE A C 1
ATOM 1263 O O . PHE A 1 154 ? 6.539 -19.812 -19.109 1 97.5 154 PHE A O 1
ATOM 1270 N N . ASP A 1 155 ? 7.398 -17.891 -19.781 1 95.19 155 ASP A N 1
ATOM 1271 C CA . ASP A 1 155 ? 7.297 -18.109 -21.234 1 95.19 155 ASP A CA 1
ATOM 1272 C C . ASP A 1 155 ? 5.844 -18.312 -21.641 1 95.19 155 ASP A C 1
ATOM 1274 O O . ASP A 1 155 ? 5.543 -19.25 -22.391 1 95.19 155 ASP A O 1
ATOM 1278 N N . LEU A 1 156 ? 4.973 -17.531 -21.172 1 95.44 156 LEU A N 1
ATOM 1279 C CA . LEU A 1 156 ? 3.543 -17.641 -21.438 1 95.44 156 LEU A CA 1
ATOM 1280 C C . LEU A 1 156 ? 3.023 -16.391 -22.141 1 95.44 156 LEU A C 1
ATOM 1282 O O . LEU A 1 156 ? 3.068 -16.297 -23.375 1 95.44 156 LEU A O 1
ATOM 1286 N N . PHE A 1 157 ? 2.662 -15.328 -21.406 1 96.31 157 PHE A N 1
ATOM 1287 C CA . PHE A 1 157 ? 2.051 -14.109 -21.938 1 96.31 157 PHE A CA 1
ATOM 1288 C C . PHE A 1 157 ? 3.012 -12.938 -21.828 1 96.31 157 PHE A C 1
ATOM 1290 O O . PHE A 1 157 ? 3.916 -12.938 -20.984 1 96.31 157 PHE A O 1
ATOM 1297 N N . GLN A 1 158 ? 2.816 -12.008 -22.75 1 94.69 158 GLN A N 1
ATOM 1298 C CA . GLN A 1 158 ? 3.547 -10.75 -22.656 1 94.69 158 GLN A CA 1
ATOM 1299 C C . GLN A 1 158 ? 2.832 -9.773 -21.719 1 94.69 158 GLN A C 1
ATOM 1301 O O . GLN A 1 158 ? 1.984 -9 -22.172 1 94.69 158 GLN A O 1
ATOM 1306 N N . ASP A 1 159 ? 3.176 -9.875 -20.438 1 96.62 159 ASP A N 1
ATOM 1307 C CA . ASP A 1 159 ? 2.488 -9.047 -19.438 1 96.62 159 ASP A CA 1
ATOM 1308 C C . ASP A 1 159 ? 3.459 -8.547 -18.375 1 96.62 159 ASP A C 1
ATOM 1310 O O . ASP A 1 159 ? 4.664 -8.461 -18.625 1 96.62 159 ASP A O 1
ATOM 1314 N N . CYS A 1 160 ? 2.988 -8.148 -17.25 1 96.44 160 CYS A N 1
ATOM 1315 C CA . CYS A 1 160 ? 3.779 -7.453 -16.234 1 96.44 160 CYS A CA 1
ATOM 1316 C C . CYS A 1 160 ? 4.859 -8.367 -15.672 1 96.44 160 CYS A C 1
ATOM 1318 O O . CYS A 1 160 ? 5.84 -7.887 -15.086 1 96.44 160 CYS A O 1
ATOM 1320 N N . SER A 1 161 ? 4.711 -9.68 -15.805 1 98 161 SER A N 1
ATOM 1321 C CA . SER A 1 161 ? 5.691 -10.617 -15.266 1 98 161 SER A CA 1
ATOM 1322 C C . SER A 1 161 ? 7.055 -10.43 -15.922 1 98 161 SER A C 1
ATOM 1324 O O . SER A 1 161 ? 8.062 -10.938 -15.414 1 98 161 SER A O 1
ATOM 1326 N N . LEU A 1 162 ? 7.051 -9.633 -17.016 1 96.81 162 LEU A N 1
ATOM 1327 C CA . LEU A 1 162 ? 8.273 -9.5 -17.812 1 96.81 162 LEU A CA 1
ATOM 1328 C C . LEU A 1 162 ? 8.82 -8.078 -17.719 1 96.81 162 LEU A C 1
ATOM 1330 O O . LEU A 1 162 ? 9.859 -7.77 -18.312 1 96.81 162 LEU A O 1
ATOM 1334 N N . ILE A 1 163 ? 8.156 -7.258 -17.031 1 96.19 163 ILE A N 1
ATOM 1335 C CA . ILE A 1 163 ? 8.539 -5.852 -17.016 1 96.19 163 ILE A CA 1
ATOM 1336 C C . ILE A 1 163 ? 9.898 -5.695 -16.328 1 96.19 163 ILE A C 1
ATOM 1338 O O . ILE A 1 163 ? 10.172 -6.344 -15.32 1 96.19 163 ILE A O 1
ATOM 1342 N N . ARG A 1 164 ? 10.656 -4.77 -16.906 1 95.06 164 ARG A N 1
ATOM 1343 C CA . ARG A 1 164 ? 11.969 -4.422 -16.359 1 95.06 164 ARG A CA 1
ATOM 1344 C C . ARG A 1 164 ? 12.078 -2.922 -16.125 1 95.06 164 ARG A C 1
ATOM 1346 O O . ARG A 1 164 ? 11.523 -2.125 -16.875 1 95.06 164 ARG A O 1
ATOM 1353 N N . LEU A 1 165 ? 12.617 -2.553 -15.086 1 93 165 LEU A N 1
ATOM 1354 C CA . LEU A 1 165 ? 13.164 -1.214 -14.898 1 93 165 LEU A CA 1
ATOM 1355 C C . LEU A 1 165 ? 14.68 -1.216 -15.086 1 93 165 LEU A C 1
ATOM 1357 O O . LEU A 1 165 ? 15.398 -1.854 -14.32 1 93 165 LEU A O 1
ATOM 1361 N N . ALA A 1 166 ? 15.133 -0.5 -16.125 1 86.88 166 ALA A N 1
ATOM 1362 C CA . ALA A 1 166 ? 16.516 -0.646 -16.562 1 86.88 166 ALA A CA 1
ATOM 1363 C C . ALA A 1 166 ? 16.875 -2.115 -16.781 1 86.88 166 ALA A C 1
ATOM 1365 O O . ALA A 1 166 ? 16.219 -2.805 -17.562 1 86.88 166 ALA A O 1
ATOM 1366 N N . ASP A 1 167 ? 17.734 -2.723 -16.141 1 90.12 167 ASP A N 1
ATOM 1367 C CA . ASP A 1 167 ? 18.172 -4.094 -16.406 1 90.12 167 ASP A CA 1
ATOM 1368 C C . ASP A 1 167 ? 17.719 -5.035 -15.289 1 90.12 167 ASP A C 1
ATOM 1370 O O . ASP A 1 167 ? 18.266 -6.129 -15.141 1 90.12 167 ASP A O 1
ATOM 1374 N N . THR A 1 168 ? 16.609 -4.613 -14.633 1 94.12 168 THR A N 1
ATOM 1375 C CA . THR A 1 168 ? 16.156 -5.395 -13.484 1 94.12 168 THR A CA 1
ATOM 1376 C C . THR A 1 168 ? 14.703 -5.797 -13.633 1 94.12 168 THR A C 1
ATOM 1378 O O . THR A 1 168 ? 13.828 -4.945 -13.812 1 94.12 168 THR A O 1
ATOM 1381 N N . TYR A 1 169 ? 14.43 -7.152 -13.609 1 96.38 169 TYR A N 1
ATOM 1382 C CA . TYR A 1 169 ? 13.047 -7.594 -13.523 1 96.38 169 TYR A CA 1
ATOM 1383 C C . TYR A 1 169 ? 12.406 -7.145 -12.211 1 96.38 169 TYR A C 1
ATOM 1385 O O . TYR A 1 169 ? 12.992 -7.328 -11.141 1 96.38 169 TYR A O 1
ATOM 1393 N N . ILE A 1 170 ? 11.258 -6.621 -12.305 1 98.19 170 ILE A N 1
ATOM 1394 C CA . ILE A 1 170 ? 10.68 -6.051 -11.094 1 98.19 170 ILE A CA 1
ATOM 1395 C C . ILE A 1 170 ? 9.688 -7.035 -10.484 1 98.19 170 ILE A C 1
ATOM 1397 O O . ILE A 1 170 ? 9.219 -6.832 -9.359 1 98.19 170 ILE A O 1
ATOM 1401 N N . SER A 1 171 ? 9.406 -8.062 -11.211 1 98.75 171 SER A N 1
ATOM 1402 C CA . SER A 1 171 ? 8.406 -9.016 -10.734 1 98.75 171 SER A CA 1
ATOM 1403 C C . SER A 1 171 ? 9.07 -10.227 -10.086 1 98.75 171 SER A C 1
ATOM 1405 O O . SER A 1 171 ? 10.156 -10.641 -10.492 1 98.75 171 SER A O 1
ATOM 1407 N N . LEU A 1 172 ? 8.5 -10.695 -9.062 1 98.81 172 LEU A N 1
ATOM 1408 C CA . LEU A 1 172 ? 8.766 -12 -8.477 1 98.81 172 LEU A CA 1
ATOM 1409 C C . LEU A 1 172 ? 7.895 -13.07 -9.125 1 98.81 172 LEU A C 1
ATOM 1411 O O . LEU A 1 172 ? 6.668 -13.008 -9.055 1 98.81 172 LEU A O 1
ATOM 1415 N N . ASN A 1 173 ? 8.523 -13.977 -9.836 1 98.88 173 ASN A N 1
ATOM 1416 C CA . ASN A 1 173 ? 7.832 -15.078 -10.484 1 98.88 173 ASN A CA 1
ATOM 1417 C C . ASN A 1 173 ? 8.047 -16.391 -9.742 1 98.88 173 ASN A C 1
ATOM 1419 O O . ASN A 1 173 ? 9.188 -16.781 -9.492 1 98.88 173 ASN A O 1
ATOM 1423 N N . VAL A 1 174 ? 6.961 -17.062 -9.367 1 98.88 174 VAL A N 1
ATOM 1424 C CA . VAL A 1 174 ? 7.051 -18.281 -8.57 1 98.88 174 VAL A CA 1
ATOM 1425 C C . VAL A 1 174 ? 6.117 -19.344 -9.148 1 98.88 174 VAL A C 1
ATOM 1427 O O . VAL A 1 174 ? 4.984 -19.047 -9.531 1 98.88 174 VAL A O 1
ATOM 1430 N N . ILE A 1 175 ? 6.57 -20.562 -9.211 1 98.81 175 ILE A N 1
ATOM 1431 C CA . ILE A 1 175 ? 5.738 -21.719 -9.531 1 98.81 175 ILE A CA 1
ATOM 1432 C C . ILE A 1 175 ? 5.535 -22.578 -8.289 1 98.81 175 ILE A C 1
ATOM 1434 O O . ILE A 1 175 ? 6.5 -22.922 -7.594 1 98.81 175 ILE A O 1
ATOM 1438 N N . ALA A 1 176 ? 4.344 -22.828 -7.965 1 98.75 176 ALA A N 1
ATOM 1439 C CA . ALA A 1 176 ? 3.992 -23.703 -6.844 1 98.75 176 ALA A CA 1
ATOM 1440 C C . ALA A 1 176 ? 3.199 -24.922 -7.316 1 98.75 176 ALA A C 1
ATOM 1442 O O . ALA A 1 176 ? 2.439 -24.828 -8.289 1 98.75 176 ALA A O 1
ATOM 1443 N N . LEU A 1 177 ? 3.361 -25.984 -6.641 1 98 177 LEU A N 1
ATOM 1444 C CA . LEU A 1 177 ? 2.654 -27.219 -6.973 1 98 177 LEU A CA 1
ATOM 1445 C C . LEU A 1 177 ? 1.726 -27.641 -5.836 1 98 177 LEU A C 1
ATOM 1447 O O . LEU A 1 177 ? 2.088 -27.531 -4.664 1 98 177 LEU A O 1
ATOM 1451 N N . LYS A 1 178 ? 0.549 -27.984 -6.199 1 96.88 178 LYS A N 1
ATOM 1452 C CA . LYS A 1 178 ? -0.347 -28.578 -5.215 1 96.88 178 LYS A CA 1
ATOM 1453 C C . LYS A 1 178 ? 0.064 -30.016 -4.906 1 96.88 178 LYS A C 1
ATOM 1455 O O . LYS A 1 178 ? 0.345 -30.797 -5.816 1 96.88 178 LYS A O 1
ATOM 1460 N N . MET B 1 1 ? -11.586 43.438 20.891 1 41.91 1 MET B N 1
ATOM 1461 C CA . MET B 1 1 ? -10.859 42.594 19.922 1 41.91 1 MET B CA 1
ATOM 1462 C C . MET B 1 1 ? -11.328 41.156 19.984 1 41.91 1 MET B C 1
ATOM 1464 O O . MET B 1 1 ? -11.156 40.5 21.016 1 41.91 1 MET B O 1
ATOM 1468 N N . THR B 1 2 ? -12.328 40.625 19.406 1 49.16 2 THR B N 1
ATOM 1469 C CA . THR B 1 2 ? -12.984 39.344 19.641 1 49.16 2 THR B CA 1
ATOM 1470 C C . THR B 1 2 ? -11.977 38.219 19.594 1 49.16 2 THR B C 1
ATOM 1472 O O . THR B 1 2 ? -11.188 38.094 18.656 1 49.16 2 THR B O 1
ATOM 1475 N N . GLN B 1 3 ? -11.406 37.781 20.656 1 50.69 3 GLN B N 1
ATOM 1476 C CA . GLN B 1 3 ? -10.297 36.844 20.797 1 50.69 3 GLN B CA 1
ATOM 1477 C C . GLN B 1 3 ? -10.508 35.625 19.906 1 50.69 3 GLN B C 1
ATOM 1479 O O . GLN B 1 3 ? -11.461 34.875 20.109 1 50.69 3 GLN B O 1
ATOM 1484 N N . THR B 1 4 ? -10.188 35.656 18.609 1 65.25 4 THR B N 1
ATOM 1485 C CA . THR B 1 4 ? -10.414 34.562 17.688 1 65.25 4 THR B CA 1
ATOM 1486 C C . THR B 1 4 ? -9.914 33.25 18.297 1 65.25 4 THR B C 1
ATOM 1488 O O . THR B 1 4 ? -8.789 33.156 18.781 1 65.25 4 THR B O 1
ATOM 1491 N N . GLU B 1 5 ? -10.773 32.438 18.703 1 81.94 5 GLU B N 1
ATOM 1492 C CA . GLU B 1 5 ? -10.508 31.156 19.344 1 81.94 5 GLU B CA 1
ATOM 1493 C C . GLU B 1 5 ? -9.5 30.344 18.531 1 81.94 5 GLU B C 1
ATOM 1495 O O . GLU B 1 5 ? -9.594 30.266 17.312 1 81.94 5 GLU B O 1
ATOM 1500 N N . ILE B 1 6 ? -8.289 30.125 19.25 1 91.56 6 ILE B N 1
ATOM 1501 C CA . ILE B 1 6 ? -7.277 29.281 18.641 1 91.56 6 ILE B CA 1
ATOM 1502 C C . ILE B 1 6 ? -7.832 27.875 18.438 1 91.56 6 ILE B C 1
ATOM 1504 O O . ILE B 1 6 ? -8.32 27.25 19.391 1 91.56 6 ILE B O 1
ATOM 1508 N N . ILE B 1 7 ? -7.938 27.453 17.188 1 97.5 7 ILE B N 1
ATOM 1509 C CA . ILE B 1 7 ? -8.43 26.109 16.891 1 97.5 7 ILE B CA 1
ATOM 1510 C C . ILE B 1 7 ? -7.266 25.219 16.469 1 97.5 7 ILE B C 1
ATOM 1512 O O . ILE B 1 7 ? -6.582 25.516 15.484 1 97.5 7 ILE B O 1
ATOM 1516 N N . LYS B 1 8 ? -6.961 24.172 17.219 1 98.69 8 LYS B N 1
ATOM 1517 C CA . LYS B 1 8 ? -5.98 23.141 16.891 1 98.69 8 LYS B CA 1
ATOM 1518 C C . LYS B 1 8 ? -6.652 21.781 16.656 1 98.69 8 LYS B C 1
ATOM 1520 O O . LYS B 1 8 ? -7.391 21.297 17.516 1 98.69 8 LYS B O 1
ATOM 1525 N N . LEU B 1 9 ? -6.434 21.219 15.492 1 98.75 9 LEU B N 1
ATOM 1526 C CA . LEU B 1 9 ? -7.074 19.953 15.141 1 98.75 9 LEU B CA 1
ATOM 1527 C C . LEU B 1 9 ? -6.078 18.797 15.203 1 98.75 9 LEU B C 1
ATOM 1529 O O . LEU B 1 9 ? -4.961 18.922 14.68 1 98.75 9 LEU B O 1
ATOM 1533 N N .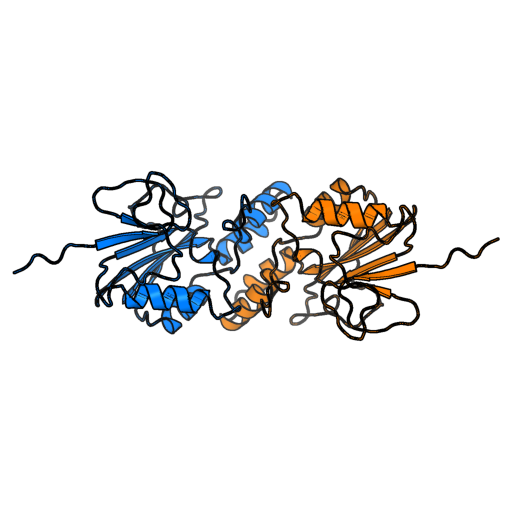 HIS B 1 10 ? -6.402 17.797 15.883 1 98.81 10 HIS B N 1
ATOM 1534 C CA . HIS B 1 10 ? -5.715 16.5 15.883 1 98.81 10 HIS B CA 1
ATOM 1535 C C . HIS B 1 10 ? -6.48 15.477 15.062 1 98.81 10 HIS B C 1
ATOM 1537 O O . HIS B 1 10 ? -7.398 14.828 15.57 1 98.81 10 HIS B O 1
ATOM 1543 N N . ILE B 1 11 ? -6.086 15.312 13.859 1 98.75 11 ILE B N 1
ATOM 1544 C CA . ILE B 1 11 ? -6.77 14.398 12.953 1 98.75 11 ILE B CA 1
ATOM 1545 C C . ILE B 1 11 ? -6.289 12.977 13.203 1 98.75 11 ILE B C 1
ATOM 1547 O O . ILE B 1 11 ? -5.105 12.672 13.039 1 98.75 11 ILE B O 1
ATOM 1551 N N . GLY B 1 12 ? -7.16 12.086 13.531 1 97.94 12 GLY B N 1
ATOM 1552 C CA . GLY B 1 12 ? -6.824 10.703 13.828 1 97.94 12 GLY B CA 1
ATOM 1553 C C . GLY B 1 12 ? -6.316 10.5 15.242 1 97.94 12 GLY B C 1
ATOM 1554 O O . GLY B 1 12 ? -5.781 9.438 15.57 1 97.94 12 GLY B O 1
ATOM 1555 N N . GLY B 1 13 ? -6.422 11.484 16.062 1 97.56 13 GLY B N 1
ATOM 1556 C CA . GLY B 1 13 ? -5.871 11.43 17.406 1 97.56 13 GLY B CA 1
ATOM 1557 C C . GLY B 1 13 ? -6.656 10.531 18.344 1 97.56 13 GLY B C 1
ATOM 1558 O O . GLY B 1 13 ? -7.836 10.266 18.109 1 97.56 13 GLY B O 1
ATOM 1559 N N . LYS B 1 14 ? -5.973 10.133 19.422 1 96.19 14 LYS B N 1
ATOM 1560 C CA . LYS B 1 14 ? -6.617 9.281 20.422 1 96.19 14 LYS B CA 1
ATOM 1561 C C . LYS B 1 14 ? -6.516 9.906 21.812 1 96.19 14 LYS B C 1
ATOM 1563 O O . LYS B 1 14 ? -7.297 9.57 22.703 1 96.19 14 LYS B O 1
ATOM 1568 N N . GLU B 1 15 ? -5.566 10.75 21.969 1 96.06 15 GLU B N 1
ATOM 1569 C CA . GLU B 1 15 ? -5.32 11.367 23.266 1 96.06 15 GLU B CA 1
ATOM 1570 C C . GLU B 1 15 ? -6.055 12.695 23.406 1 96.06 15 GLU B C 1
ATOM 1572 O O . GLU B 1 15 ? -5.793 13.633 22.641 1 96.06 15 GLU B O 1
ATOM 1577 N N . VAL B 1 16 ? -6.883 12.82 24.422 1 96 16 VAL B N 1
ATOM 1578 C CA . VAL B 1 16 ? -7.648 14.039 24.656 1 96 16 VAL B CA 1
ATOM 1579 C C . VAL B 1 16 ? -6.73 15.133 25.188 1 96 16 VAL B C 1
ATOM 1581 O O . VAL B 1 16 ? -5.832 14.859 25.984 1 96 16 VAL B O 1
ATOM 1584 N N . SER B 1 17 ? -6.961 16.234 24.766 1 95.62 17 SER B N 1
ATOM 1585 C CA . SER B 1 17 ? -6.254 17.438 25.172 1 95.62 17 SER B CA 1
ATOM 1586 C C . SER B 1 17 ? -7.191 18.641 25.203 1 95.62 17 SER B C 1
ATOM 1588 O O . SER B 1 17 ? -8.062 18.781 24.344 1 95.62 17 SER B O 1
ATOM 1590 N N . PRO B 1 18 ? -7.098 19.531 26.203 1 95.12 18 PRO B N 1
ATOM 1591 C CA . PRO B 1 18 ? -7.945 20.719 26.234 1 95.12 18 PRO B CA 1
ATOM 1592 C C . PRO B 1 18 ? -7.641 21.688 25.094 1 95.12 18 PRO B C 1
ATOM 1594 O O . PRO B 1 18 ? -8.484 22.531 24.734 1 95.12 18 PRO B O 1
ATOM 1597 N N . GLU B 1 19 ? -6.504 21.562 24.562 1 96.69 19 GLU B N 1
ATOM 1598 C CA . GLU B 1 19 ? -6.059 22.516 23.562 1 96.69 19 GLU B CA 1
ATOM 1599 C C . GLU B 1 19 ? -6.395 22.047 22.141 1 96.69 19 GLU B C 1
ATOM 1601 O O . GLU B 1 19 ? -6.375 22.828 21.203 1 96.69 19 GLU B O 1
ATOM 1606 N N . TRP B 1 20 ? -6.602 20.75 22.047 1 98.12 20 TRP B N 1
ATOM 1607 C CA . TRP B 1 20 ? -6.781 20.156 20.719 1 98.12 20 TRP B CA 1
ATOM 1608 C C . TRP B 1 20 ? -8.172 19.547 20.578 1 98.12 20 TRP B C 1
ATOM 1610 O O . TRP B 1 20 ? -8.711 19 21.531 1 98.12 20 TRP B O 1
ATOM 1620 N N . ARG B 1 21 ? -8.711 19.688 19.391 1 98.25 21 ARG B N 1
ATOM 1621 C CA . ARG B 1 21 ? -9.945 18.984 19.016 1 98.25 21 ARG B CA 1
ATOM 1622 C C . ARG B 1 21 ? -9.648 17.828 18.094 1 98.25 21 ARG B C 1
ATOM 1624 O O . ARG B 1 21 ? -8.977 17.984 17.062 1 98.25 21 ARG B O 1
ATOM 1631 N N . ILE B 1 22 ? -10.211 16.688 18.438 1 98.62 22 ILE B N 1
ATOM 1632 C CA . ILE B 1 22 ? -9.93 15.469 17.688 1 98.62 22 ILE B CA 1
ATOM 1633 C C . ILE B 1 22 ? -10.945 15.312 16.562 1 98.62 22 ILE B C 1
ATOM 1635 O O . ILE B 1 22 ? -12.156 15.422 16.781 1 98.62 22 ILE B O 1
ATOM 1639 N N . VAL B 1 23 ? -10.469 15.102 15.367 1 98.62 23 VAL B N 1
ATOM 1640 C CA . VAL B 1 23 ? -11.25 14.773 14.18 1 98.62 23 VAL B CA 1
ATOM 1641 C C . VAL B 1 23 ? -11 13.328 13.773 1 98.62 23 VAL B C 1
ATOM 1643 O O . VAL B 1 23 ? -9.844 12.898 13.664 1 98.62 23 VAL B O 1
ATOM 1646 N N . ASP B 1 24 ? -12.039 12.594 13.562 1 98.31 24 ASP B N 1
ATOM 1647 C CA . ASP B 1 24 ? -11.867 11.211 13.133 1 98.31 24 ASP B CA 1
ATOM 1648 C C . ASP B 1 24 ? -13.094 10.727 12.367 1 98.31 24 ASP B C 1
ATOM 1650 O O . ASP B 1 24 ? -14.195 11.242 12.555 1 98.31 24 ASP B O 1
ATOM 1654 N N . VAL B 1 25 ? -12.859 9.789 11.531 1 97.19 25 VAL B N 1
ATOM 1655 C CA . VAL B 1 25 ? -13.945 9.211 10.75 1 97.19 25 VAL B CA 1
ATOM 1656 C C 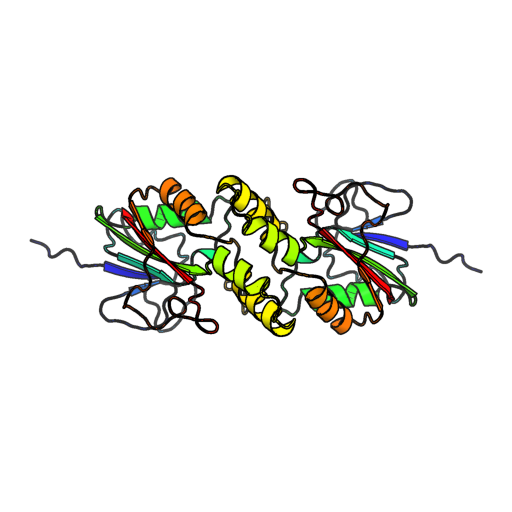. VAL B 1 25 ? -14.797 8.305 11.641 1 97.19 25 VAL B C 1
ATOM 1658 O O . VAL B 1 25 ? -16 8.164 11.422 1 97.19 25 VAL B O 1
ATOM 1661 N N . LEU B 1 26 ? -14.188 7.734 12.586 1 96.62 26 LEU B N 1
ATOM 1662 C CA . LEU B 1 26 ? -14.875 6.852 13.523 1 96.62 26 LEU B CA 1
ATOM 1663 C C . LEU B 1 26 ? -15.438 7.637 14.703 1 96.62 26 LEU B C 1
ATOM 1665 O O . LEU B 1 26 ? -14.781 8.547 15.219 1 96.62 26 LEU B O 1
ATOM 1669 N N . ASP B 1 27 ? -16.562 7.246 15.148 1 97.19 27 ASP B N 1
ATOM 1670 C CA . ASP B 1 27 ? -17.234 7.902 16.266 1 97.19 27 ASP B CA 1
ATOM 1671 C C . ASP B 1 27 ? -16.797 7.301 17.594 1 97.19 27 ASP B C 1
ATOM 1673 O O . ASP B 1 27 ? -17.562 6.574 18.234 1 97.19 27 ASP B O 1
ATOM 1677 N N . ARG B 1 28 ? -15.609 7.672 18.062 1 97.12 28 ARG B N 1
ATOM 1678 C CA . ARG B 1 28 ? -15.117 7.246 19.375 1 97.12 28 ARG B CA 1
ATOM 1679 C C . ARG B 1 28 ? -15.422 8.289 20.438 1 97.12 28 ARG B C 1
ATOM 1681 O O . ARG B 1 28 ? -15.656 9.461 20.125 1 97.12 28 ARG B O 1
ATOM 1688 N N . PRO B 1 29 ? -15.414 7.961 21.656 1 97.81 29 PRO B N 1
ATOM 1689 C CA . PRO B 1 29 ? -15.789 8.867 22.734 1 97.81 29 PRO B CA 1
ATOM 1690 C C . PRO B 1 29 ? -14.93 10.133 22.781 1 97.81 29 PRO B C 1
ATOM 1692 O O . PRO B 1 29 ? -15.414 11.203 23.156 1 97.81 29 PRO B O 1
ATOM 1695 N N . GLU B 1 30 ? -13.68 9.969 22.438 1 97.94 30 GLU B N 1
ATOM 1696 C CA . GLU B 1 30 ? -12.758 11.094 22.578 1 97.94 30 GLU B CA 1
ATOM 1697 C C . GLU B 1 30 ? -12.82 12.016 21.375 1 97.94 30 GLU B C 1
ATOM 1699 O O . GLU B 1 30 ? -12.203 13.086 21.359 1 97.94 30 GLU B O 1
ATOM 1704 N N . VAL B 1 31 ? -13.625 11.672 20.344 1 98.44 31 VAL B N 1
ATOM 1705 C CA . VAL B 1 31 ? -13.641 12.398 19.094 1 98.44 31 VAL B CA 1
ATOM 1706 C C . VAL B 1 31 ? -14.586 13.594 19.188 1 98.44 31 VAL B C 1
ATOM 1708 O O . VAL B 1 31 ? -15.75 13.438 19.594 1 98.44 31 VAL B O 1
ATOM 1711 N N . ASP B 1 32 ? -14.086 14.766 18.781 1 98.25 32 ASP B N 1
ATOM 1712 C CA . ASP B 1 32 ? -14.883 15.984 18.828 1 98.25 32 ASP B CA 1
ATOM 1713 C C . ASP B 1 32 ? -15.688 16.172 17.531 1 98.25 32 ASP B C 1
ATOM 1715 O O . ASP B 1 32 ? -16.828 16.625 17.562 1 98.25 32 ASP B O 1
ATOM 1719 N N . TYR B 1 33 ? -15.109 15.898 16.391 1 98.19 33 TYR B N 1
ATOM 1720 C CA . TYR B 1 33 ? -15.742 16.031 15.078 1 98.19 33 TYR B CA 1
ATOM 1721 C C . TYR B 1 33 ? -15.633 14.734 14.289 1 98.19 33 TYR B C 1
ATOM 1723 O O . TYR B 1 33 ? -14.531 14.312 13.914 1 98.19 33 TYR B O 1
ATOM 1731 N N . VAL B 1 34 ? -16.766 14.125 14.055 1 98.25 34 VAL B N 1
ATOM 1732 C CA . VAL B 1 34 ? -16.797 12.891 13.273 1 98.25 34 VAL B CA 1
ATOM 1733 C C . VAL B 1 34 ? -17 13.219 11.789 1 98.25 34 VAL B C 1
ATOM 1735 O O . VAL B 1 34 ? -18.078 13.641 11.383 1 98.25 34 VAL B O 1
ATOM 1738 N N . CYS B 1 35 ? -15.969 13.016 11 1 97.62 35 CYS B N 1
ATOM 1739 C CA . CYS B 1 35 ? -16.031 13.258 9.562 1 97.62 35 CYS B CA 1
ATOM 1740 C C . CYS B 1 35 ? -14.812 12.68 8.859 1 97.62 35 CYS B C 1
ATOM 1742 O O . CYS B 1 35 ? -13.891 12.18 9.516 1 97.62 35 CYS B O 1
ATOM 1744 N N . ASN B 1 36 ? -14.867 12.672 7.59 1 97.56 36 ASN B N 1
ATOM 1745 C CA . ASN B 1 36 ? -13.695 12.344 6.789 1 97.56 36 ASN B CA 1
ATOM 1746 C C . ASN B 1 36 ? -12.68 13.484 6.777 1 97.56 36 ASN B C 1
ATOM 1748 O O . ASN B 1 36 ? -13.047 14.641 6.574 1 97.56 36 ASN B O 1
ATOM 1752 N N . ALA B 1 37 ? -11.445 13.133 7.051 1 98 37 ALA B N 1
ATOM 1753 C CA . ALA B 1 37 ? -10.391 14.141 7.113 1 98 37 ALA B CA 1
ATOM 1754 C C . ALA B 1 37 ? -10.266 14.891 5.789 1 98 37 ALA B C 1
ATOM 1756 O O . ALA B 1 37 ? -9.695 15.984 5.738 1 98 37 ALA B O 1
ATOM 1757 N N . SER B 1 38 ? -10.766 14.312 4.723 1 98.12 38 SER B N 1
ATOM 1758 C CA . SER B 1 38 ? -10.719 14.953 3.41 1 98.12 38 SER B CA 1
ATOM 1759 C C . SER B 1 38 ? -11.844 15.961 3.248 1 98.12 38 SER B C 1
ATOM 1761 O O . SER B 1 38 ? -11.898 16.688 2.254 1 98.12 38 SER B O 1
ATOM 1763 N N . ASN B 1 39 ? -12.75 15.992 4.117 1 98.06 39 ASN B N 1
ATOM 1764 C CA . ASN B 1 39 ? -13.875 16.922 4.105 1 98.06 39 ASN B CA 1
ATOM 1765 C C . ASN B 1 39 ? -14.023 17.641 5.445 1 98.06 39 ASN B C 1
ATOM 1767 O O . ASN B 1 39 ? -14.68 17.141 6.352 1 98.06 39 ASN B O 1
ATOM 1771 N N . LEU B 1 40 ? -13.508 18.812 5.559 1 98.56 40 LEU B N 1
ATOM 1772 C CA . LEU B 1 40 ? -13.578 19.641 6.758 1 98.56 40 LEU B CA 1
ATOM 1773 C C . LEU B 1 40 ? -14.516 20.828 6.543 1 98.56 40 LEU B C 1
ATOM 1775 O O . LEU B 1 40 ? -14.195 21.953 6.922 1 98.56 40 LEU B O 1
ATOM 1779 N N . SER B 1 41 ? -15.609 20.547 5.91 1 97.62 41 SER B N 1
ATOM 1780 C CA . SER B 1 41 ? -16.562 21.594 5.508 1 97.62 41 SER B CA 1
ATOM 1781 C C . SER B 1 41 ? -17.109 22.328 6.715 1 97.62 41 SER B C 1
ATOM 1783 O O . SER B 1 41 ? -17.641 23.438 6.582 1 97.62 41 SER B O 1
ATOM 1785 N N . MET B 1 42 ? -17.031 21.75 7.844 1 97 42 MET B N 1
ATOM 1786 C CA . MET B 1 42 ? -17.531 22.375 9.062 1 97 42 MET B CA 1
ATOM 1787 C C . MET B 1 42 ? -16.656 23.562 9.469 1 97 42 MET B C 1
ATOM 1789 O O . MET B 1 42 ? -17.031 24.359 10.312 1 97 42 MET B O 1
ATOM 1793 N N . PHE B 1 43 ? -15.484 23.609 8.914 1 98.19 43 PHE B N 1
ATOM 1794 C CA . PHE B 1 43 ? -14.57 24.719 9.203 1 98.19 43 PHE B CA 1
ATOM 1795 C C . PHE B 1 43 ? -14.5 25.672 8.023 1 98.19 43 PHE B C 1
ATOM 1797 O O . PHE B 1 43 ? -14.422 25.25 6.867 1 98.19 43 PHE B O 1
ATOM 1804 N N . GLU B 1 44 ? -14.547 26.922 8.297 1 98.06 44 GLU B N 1
ATOM 1805 C CA . GLU B 1 44 ? -14.422 27.953 7.27 1 98.06 44 GLU B CA 1
ATOM 1806 C C . GLU B 1 44 ? -12.992 28.062 6.762 1 98.06 44 GLU B C 1
ATOM 1808 O O . GLU B 1 44 ? -12.062 27.578 7.41 1 98.06 44 GLU B O 1
ATOM 1813 N N . ASP B 1 45 ? -12.867 28.75 5.621 1 98.38 45 ASP B N 1
ATOM 1814 C CA . ASP B 1 45 ? -11.531 29.078 5.137 1 98.38 45 ASP B CA 1
ATOM 1815 C C . ASP B 1 45 ? -10.742 29.859 6.188 1 98.38 45 ASP B C 1
ATOM 1817 O O . ASP B 1 45 ? -11.289 30.75 6.84 1 98.38 45 ASP B O 1
ATOM 1821 N N . ASN B 1 46 ? -9.469 29.469 6.359 1 98.25 46 ASN B N 1
ATOM 1822 C CA . ASN B 1 46 ? -8.555 30.234 7.188 1 98.25 46 ASN B CA 1
ATOM 1823 C C . ASN B 1 46 ? -9.062 30.359 8.617 1 98.25 46 ASN B C 1
ATOM 1825 O O . ASN B 1 46 ? -9.016 31.453 9.211 1 98.25 46 ASN B O 1
ATOM 1829 N N . SER B 1 47 ? -9.562 29.25 9.148 1 98.06 47 SER B N 1
ATOM 1830 C CA . SER B 1 47 ? -10.172 29.328 10.477 1 98.06 47 SER B CA 1
ATOM 1831 C C . SER B 1 47 ? -9.422 28.469 11.484 1 98.06 47 SER B C 1
ATOM 1833 O O . SER B 1 47 ? -9.648 28.578 12.695 1 98.06 47 SER B O 1
ATOM 1835 N N . VAL B 1 48 ? -8.5 27.641 11.078 1 98.56 48 VAL B N 1
ATOM 1836 C CA . VAL B 1 48 ? -7.777 26.688 11.914 1 98.56 48 VAL B CA 1
ATOM 1837 C C . VAL B 1 48 ? -6.32 27.141 12.055 1 98.56 48 VAL B C 1
ATOM 1839 O O . VAL B 1 48 ? -5.695 27.547 11.078 1 98.56 48 VAL B O 1
ATOM 1842 N N . ASP B 1 49 ? -5.793 27 13.258 1 98.62 49 ASP B N 1
ATOM 1843 C CA . ASP B 1 49 ? -4.441 27.484 13.508 1 98.62 49 ASP B CA 1
ATOM 1844 C C . ASP B 1 49 ? -3.406 26.406 13.242 1 98.62 49 ASP B C 1
ATOM 1846 O O . ASP B 1 49 ? -2.332 26.672 12.703 1 98.62 49 ASP B O 1
ATOM 1850 N N . VAL B 1 50 ? -3.707 25.25 13.727 1 98.69 50 VAL B N 1
ATOM 1851 C CA . VAL B 1 50 ? -2.764 24.141 13.609 1 98.69 50 VAL B CA 1
ATOM 1852 C C . VAL B 1 50 ? -3.516 22.844 13.297 1 98.69 50 VAL B C 1
ATOM 1854 O O . VAL B 1 50 ? -4.59 22.594 13.844 1 98.69 50 VAL B O 1
ATOM 1857 N N . ILE B 1 51 ? -3.012 22.094 12.398 1 98.88 51 ILE B N 1
ATOM 1858 C CA . ILE B 1 51 ? -3.459 20.734 12.141 1 98.88 51 ILE B CA 1
ATOM 1859 C C . ILE B 1 51 ? -2.316 19.75 12.414 1 98.88 51 ILE B C 1
ATOM 1861 O O . ILE B 1 51 ? -1.191 19.969 11.953 1 98.88 51 ILE B O 1
ATOM 1865 N N . TYR B 1 52 ? -2.59 18.812 13.242 1 98.88 52 TYR B N 1
ATOM 1866 C CA . TYR B 1 52 ? -1.684 17.688 13.469 1 98.88 52 TYR B CA 1
ATOM 1867 C C . TYR B 1 52 ? -2.312 16.375 13.008 1 98.88 52 TYR B C 1
ATOM 1869 O O . TYR B 1 52 ? -3.467 16.094 13.328 1 98.88 52 TYR B O 1
ATOM 1877 N N . ALA B 1 53 ? -1.646 15.656 12.172 1 98.81 53 ALA B N 1
ATOM 1878 C CA . ALA B 1 53 ? -2.08 14.344 11.695 1 98.81 53 ALA B CA 1
ATOM 1879 C C . ALA B 1 53 ? -0.925 13.344 11.703 1 98.81 53 ALA B C 1
ATOM 1881 O O . ALA B 1 53 ? 0.032 13.492 10.945 1 98.81 53 ALA B O 1
ATOM 1882 N N . SER B 1 54 ? -0.998 12.406 12.555 1 98.62 54 SER B N 1
ATOM 1883 C CA . SER B 1 54 ? 0.002 11.344 12.648 1 98.62 54 SER B CA 1
ATOM 1884 C C . SER B 1 54 ? -0.543 10.023 12.117 1 98.62 54 SER B C 1
ATOM 1886 O O . SER B 1 54 ? -1.477 9.453 12.695 1 98.62 54 SER B O 1
ATOM 1888 N N . HIS B 1 55 ? 0.109 9.578 10.945 1 98.38 55 HIS B N 1
ATOM 1889 C CA . HIS B 1 55 ? -0.255 8.305 10.336 1 98.38 55 HIS B CA 1
ATOM 1890 C C . HIS B 1 55 ? -1.724 8.289 9.922 1 98.38 55 HIS B C 1
ATOM 1892 O O . HIS B 1 55 ? -2.455 7.352 10.25 1 98.38 55 HIS B O 1
ATOM 1898 N N . VAL B 1 56 ? -2.119 9.305 9.172 1 98.62 56 VAL B N 1
ATOM 1899 C CA . VAL B 1 56 ? -3.459 9.484 8.625 1 98.62 56 VAL B CA 1
ATOM 1900 C C . VAL B 1 56 ? -3.381 9.625 7.102 1 98.62 56 VAL B C 1
ATOM 1902 O O . VAL B 1 56 ? -4.086 8.93 6.371 1 98.62 56 VAL B O 1
ATOM 1905 N N . LEU B 1 57 ? -2.428 10.422 6.629 1 98.81 57 LEU B N 1
ATOM 1906 C CA . LEU B 1 57 ? -2.359 10.844 5.23 1 98.81 57 LEU B CA 1
ATOM 1907 C C . LEU B 1 57 ? -2.148 9.641 4.312 1 98.81 57 LEU B C 1
ATOM 1909 O O . LEU B 1 57 ? -2.666 9.617 3.195 1 98.81 57 LEU B O 1
ATOM 1913 N N . GLU B 1 58 ? -1.41 8.633 4.754 1 98.88 58 GLU B N 1
ATOM 1914 C CA . GLU B 1 58 ? -1.053 7.465 3.947 1 98.88 58 GLU B CA 1
ATOM 1915 C C . GLU B 1 58 ? -2.275 6.598 3.658 1 98.88 58 GLU B C 1
ATOM 1917 O O . GLU B 1 58 ? -2.213 5.688 2.832 1 98.88 58 GLU B O 1
ATOM 1922 N N . HIS B 1 59 ? -3.395 6.957 4.242 1 98.56 59 HIS B N 1
ATOM 1923 C CA . HIS B 1 59 ? -4.605 6.168 4.051 1 98.56 59 HIS B CA 1
ATOM 1924 C C . HIS B 1 59 ? -5.449 6.723 2.908 1 98.56 59 HIS B C 1
ATOM 1926 O O . HIS B 1 59 ? -6.523 6.191 2.613 1 98.56 59 HIS B O 1
ATOM 1932 N N . PHE B 1 60 ? -5.023 7.734 2.223 1 98.56 60 PHE B N 1
ATOM 1933 C CA . PHE B 1 60 ? -5.746 8.32 1.102 1 98.56 60 PHE B CA 1
ATOM 1934 C C . PHE B 1 60 ? -5.129 7.891 -0.224 1 98.56 60 PHE B C 1
ATOM 1936 O O . PHE B 1 60 ? -3.906 7.809 -0.349 1 98.56 60 PHE B O 1
ATOM 1943 N N . TYR B 1 61 ? -5.984 7.688 -1.251 1 98.69 61 TYR B N 1
ATOM 1944 C CA . TYR B 1 61 ? -5.523 7.324 -2.586 1 98.69 61 TYR B CA 1
ATOM 1945 C C . TYR B 1 61 ? -4.723 8.461 -3.217 1 98.69 61 TYR B C 1
ATOM 1947 O O . TYR B 1 61 ? -5.18 9.602 -3.248 1 98.69 61 TYR B O 1
ATOM 1955 N N . TYR B 1 62 ? -3.604 8.047 -3.746 1 98.44 62 TYR B N 1
ATOM 1956 C CA . TYR B 1 62 ? -2.801 9.102 -4.352 1 98.44 62 TYR B CA 1
ATOM 1957 C C . TYR B 1 62 ? -3.289 9.414 -5.762 1 98.44 62 TYR B C 1
ATOM 1959 O O . TYR B 1 62 ? -3.008 10.492 -6.301 1 98.44 62 TYR B O 1
ATOM 1967 N N . ASN B 1 63 ? -4.051 8.5 -6.367 1 98.31 63 ASN B N 1
ATOM 1968 C CA . ASN B 1 63 ? -4.43 8.68 -7.762 1 98.31 63 ASN B CA 1
ATOM 1969 C C . ASN B 1 63 ? -5.945 8.672 -7.941 1 98.31 63 ASN B C 1
ATOM 1971 O O . ASN B 1 63 ? -6.512 9.562 -8.57 1 98.31 63 ASN B O 1
ATOM 1975 N N . ILE B 1 64 ? -6.633 7.758 -7.289 1 97.94 64 ILE B N 1
ATOM 1976 C CA . ILE B 1 64 ? -8.078 7.676 -7.418 1 97.94 64 ILE B CA 1
ATOM 1977 C C . ILE B 1 64 ? -8.727 8.945 -6.875 1 97.94 64 ILE B C 1
ATOM 1979 O O . ILE B 1 64 ? -8.531 9.305 -5.711 1 97.94 64 ILE B O 1
ATOM 1983 N N . ASP B 1 65 ? -9.453 9.68 -7.758 1 96.75 65 ASP B N 1
ATOM 1984 C CA . ASP B 1 65 ? -10.219 10.883 -7.422 1 96.75 65 ASP B CA 1
ATOM 1985 C C . ASP B 1 65 ? -9.305 11.969 -6.863 1 96.75 65 ASP B C 1
ATOM 1987 O O . ASP B 1 65 ? -9.766 12.859 -6.145 1 96.75 65 ASP B O 1
ATOM 1991 N N . ASP B 1 66 ? -7.949 11.836 -7.023 1 96.88 66 ASP B N 1
ATOM 1992 C CA . ASP B 1 66 ? -6.973 12.781 -6.496 1 96.88 66 ASP B CA 1
ATOM 1993 C C . ASP B 1 66 ? -7.156 12.984 -4.996 1 96.88 66 ASP B C 1
ATOM 1995 O O . ASP B 1 66 ? -7.055 14.109 -4.5 1 96.88 66 ASP B O 1
ATOM 1999 N N . GLU B 1 67 ? -7.453 11.945 -4.363 1 98.44 67 GLU B N 1
ATOM 2000 C CA . GLU B 1 67 ? -7.902 12 -2.977 1 98.44 67 GLU B CA 1
ATOM 2001 C C . GLU B 1 67 ? -6.836 12.609 -2.07 1 98.44 67 GLU B C 1
ATOM 2003 O O . GLU B 1 67 ? -7.133 13.469 -1.241 1 98.44 67 GLU B O 1
ATOM 2008 N N . LEU B 1 68 ? -5.617 12.156 -2.172 1 98.69 68 LEU B N 1
ATOM 2009 C CA . LEU B 1 68 ? -4.52 12.625 -1.336 1 98.69 68 LEU B CA 1
ATOM 2010 C C . LEU B 1 68 ? -4.316 14.133 -1.504 1 98.69 68 LEU B C 1
ATOM 2012 O O . LEU B 1 68 ? -4.301 14.875 -0.52 1 98.69 68 LEU B O 1
ATOM 2016 N N . THR B 1 69 ? -4.188 14.562 -2.705 1 98.56 69 THR B N 1
ATOM 2017 C CA . THR B 1 69 ? -3.973 15.977 -2.988 1 98.56 69 THR B CA 1
ATOM 2018 C C . THR B 1 69 ? -5.164 16.812 -2.521 1 98.56 69 THR B C 1
ATOM 2020 O O . THR B 1 69 ? -4.992 17.859 -1.9 1 98.56 69 THR B O 1
ATOM 2023 N N . SER B 1 70 ? -6.371 16.312 -2.814 1 98.56 70 SER B N 1
ATOM 2024 C CA . SER B 1 70 ? -7.574 17.031 -2.404 1 98.56 70 SER B CA 1
ATOM 2025 C C . SER B 1 70 ? -7.664 17.141 -0.887 1 98.56 70 SER B C 1
ATOM 2027 O O . SER B 1 70 ? -8.164 18.125 -0.357 1 98.56 70 SER B O 1
ATOM 2029 N N . THR B 1 71 ? -7.234 16.094 -0.196 1 98.88 71 THR B N 1
ATOM 2030 C CA . THR B 1 71 ? -7.203 16.125 1.263 1 98.88 71 THR B CA 1
ATOM 2031 C C . THR B 1 71 ? -6.254 17.219 1.759 1 98.88 71 THR B C 1
ATOM 2033 O O . THR B 1 71 ? -6.625 18.031 2.605 1 98.88 71 THR B O 1
ATOM 2036 N N . LEU B 1 72 ? -5.07 17.297 1.209 1 98.88 72 LEU B N 1
ATOM 2037 C CA . LEU B 1 72 ? -4.09 18.297 1.591 1 98.88 72 LEU B CA 1
ATOM 2038 C C . LEU B 1 72 ? -4.59 19.703 1.253 1 98.88 72 LEU B C 1
ATOM 2040 O O . LEU B 1 72 ? -4.375 20.641 2.018 1 98.88 72 LEU B O 1
ATOM 2044 N N . LYS B 1 73 ? -5.273 19.828 0.132 1 98.88 73 LYS B N 1
ATOM 2045 C CA . LYS B 1 73 ? -5.855 21.109 -0.248 1 98.88 73 LYS B CA 1
ATOM 2046 C C . LYS B 1 73 ? -6.918 21.562 0.757 1 98.88 73 LYS B C 1
ATOM 2048 O O . LYS B 1 73 ? -7.008 22.734 1.095 1 98.88 73 LYS B O 1
ATOM 2053 N N . GLU B 1 74 ? -7.707 20.609 1.176 1 98.94 74 GLU B N 1
ATOM 2054 C CA . GLU B 1 74 ? -8.719 20.891 2.188 1 98.94 74 GLU B CA 1
ATOM 2055 C C . GLU B 1 74 ? -8.078 21.344 3.498 1 98.94 74 GLU B C 1
ATOM 2057 O O . GLU B 1 74 ? -8.539 22.297 4.129 1 98.94 74 GLU B O 1
ATOM 2062 N N . TRP B 1 75 ? -6.98 20.641 3.928 1 98.94 75 TRP B N 1
ATOM 2063 C CA . TRP B 1 75 ? -6.254 21.031 5.129 1 98.94 75 TRP B CA 1
ATOM 2064 C C . TRP B 1 75 ? -5.648 22.422 4.965 1 98.94 75 TRP B C 1
ATOM 2066 O O . TRP B 1 75 ? -5.695 23.25 5.887 1 98.94 75 TRP B O 1
ATOM 2076 N N . HIS B 1 76 ? -5.141 22.703 3.777 1 98.88 76 HIS B N 1
ATOM 2077 C CA . HIS B 1 76 ? -4.621 24.031 3.455 1 98.88 76 HIS B CA 1
ATOM 2078 C C . HIS B 1 76 ? -5.715 25.094 3.529 1 98.88 76 HIS B C 1
ATOM 2080 O O . HIS B 1 76 ? -5.512 26.172 4.102 1 98.88 76 HIS B O 1
ATOM 2086 N N . ARG B 1 77 ? -6.848 24.75 2.967 1 98.81 77 ARG B N 1
ATOM 2087 C CA . ARG B 1 77 ? -7.961 25.688 2.908 1 98.81 77 ARG B CA 1
ATOM 2088 C C . ARG B 1 77 ? -8.359 26.156 4.305 1 98.81 77 ARG B C 1
ATOM 2090 O O . ARG B 1 77 ? -8.531 27.359 4.539 1 98.81 77 ARG B O 1
ATOM 2097 N N . VAL B 1 78 ? -8.453 25.25 5.219 1 98.81 78 VAL B N 1
ATOM 2098 C CA . VAL B 1 78 ? -9.008 25.594 6.523 1 98.81 78 VAL B CA 1
ATOM 2099 C C . VAL B 1 78 ? -7.934 26.25 7.387 1 98.81 78 VAL B C 1
ATOM 2101 O O . VAL B 1 78 ? -8.25 27 8.32 1 98.81 78 VAL B O 1
ATOM 2104 N N . LEU B 1 79 ? -6.66 25.984 7.164 1 98.56 79 LEU B N 1
ATOM 2105 C CA . LEU B 1 79 ? -5.59 26.625 7.926 1 98.56 79 LEU B CA 1
ATOM 2106 C C . LEU B 1 79 ? -5.57 28.141 7.676 1 98.56 79 LEU B C 1
ATOM 2108 O O . LEU B 1 79 ? -5.746 28.578 6.543 1 98.56 79 LEU B O 1
ATOM 2112 N N . ARG B 1 80 ? -5.383 28.906 8.688 1 97.88 80 ARG B N 1
ATOM 2113 C CA . ARG B 1 80 ? -5.152 30.344 8.508 1 97.88 80 ARG B CA 1
ATOM 2114 C C . ARG B 1 80 ? -3.824 30.594 7.797 1 97.88 80 ARG B C 1
ATOM 2116 O O . ARG B 1 80 ? -2.939 29.734 7.801 1 97.88 80 ARG B O 1
ATOM 2123 N N . ILE B 1 81 ? -3.693 31.797 7.227 1 96.81 81 ILE B N 1
ATOM 2124 C CA . ILE B 1 81 ? -2.404 32.188 6.668 1 96.81 81 ILE B CA 1
ATOM 2125 C C . ILE B 1 81 ? -1.343 32.188 7.766 1 96.81 81 ILE B C 1
ATOM 2127 O O . ILE B 1 81 ? -1.536 32.781 8.828 1 96.81 81 ILE B O 1
ATOM 2131 N N . GLY B 1 82 ? -0.34 31.516 7.578 1 96.25 82 GLY B N 1
ATOM 2132 C CA . GLY B 1 82 ? 0.689 31.359 8.594 1 96.25 82 GLY B CA 1
ATOM 2133 C C . GLY B 1 82 ? 0.446 30.188 9.523 1 96.25 82 GLY B C 1
ATOM 2134 O O . GLY B 1 82 ? 1.264 29.906 10.398 1 96.25 82 GLY B O 1
ATOM 2135 N N . GLY B 1 83 ? -0.711 29.484 9.305 1 97.94 83 GLY B N 1
ATOM 2136 C CA . GLY B 1 83 ? -1.011 28.297 10.094 1 97.94 83 GLY B CA 1
ATOM 2137 C C . GLY B 1 83 ? -0.084 27.141 9.797 1 97.94 83 GLY B C 1
ATOM 2138 O O . GLY B 1 83 ? 0.623 27.141 8.781 1 97.94 83 GLY B O 1
ATOM 2139 N N . LYS B 1 84 ? -0.096 26.156 10.758 1 97.94 84 LYS B N 1
ATOM 2140 C CA . LYS B 1 84 ? 0.88 25.078 10.703 1 97.94 84 LYS B CA 1
ATOM 2141 C C . LYS B 1 84 ? 0.198 23.734 10.445 1 97.94 84 LYS B C 1
ATOM 2143 O O . LYS B 1 84 ? -0.813 23.406 11.07 1 97.94 84 LYS B O 1
ATOM 2148 N N . LEU B 1 85 ? 0.743 23.062 9.5 1 98.81 85 LEU B N 1
ATOM 2149 C CA . LEU B 1 85 ? 0.42 21.656 9.305 1 98.81 85 LEU B CA 1
ATOM 2150 C C . LEU B 1 85 ? 1.56 20.766 9.781 1 98.81 85 LEU B C 1
ATOM 2152 O O . LEU B 1 85 ? 2.691 20.875 9.312 1 98.81 85 LEU B O 1
ATOM 2156 N N . MET B 1 86 ? 1.313 19.922 10.766 1 98.81 86 MET B N 1
ATOM 2157 C CA . MET B 1 86 ? 2.264 18.938 11.289 1 98.81 86 MET B CA 1
ATOM 2158 C C . MET B 1 86 ? 1.854 17.531 10.898 1 98.81 86 MET B C 1
ATOM 2160 O O . MET B 1 86 ? 0.821 17.031 11.352 1 98.81 86 MET B O 1
ATOM 2164 N N . ILE B 1 87 ? 2.676 16.938 10.086 1 98.81 87 ILE B N 1
ATOM 2165 C CA . ILE B 1 87 ? 2.309 15.641 9.508 1 98.81 87 ILE B CA 1
ATOM 2166 C C . ILE B 1 87 ? 3.367 14.602 9.852 1 98.81 87 ILE B C 1
ATOM 2168 O O . ILE B 1 87 ? 4.566 14.875 9.773 1 98.81 87 ILE B O 1
ATOM 2172 N N . SER B 1 88 ? 2.916 13.469 10.312 1 98.88 88 SER B N 1
ATOM 2173 C CA . SER B 1 88 ? 3.746 12.273 10.469 1 98.88 88 SER B CA 1
ATOM 2174 C C . SER B 1 88 ? 3.229 11.125 9.609 1 98.88 88 SER B C 1
ATOM 2176 O O . SER B 1 88 ? 2.033 10.82 9.633 1 98.88 88 SER B O 1
ATOM 2178 N N . VAL B 1 89 ? 4.082 10.539 8.781 1 98.94 89 VAL B N 1
ATOM 2179 C CA . VAL B 1 89 ? 3.738 9.383 7.961 1 98.94 89 VAL B CA 1
ATOM 2180 C C . VAL B 1 89 ? 4.84 8.328 8.062 1 98.94 89 VAL B C 1
ATOM 2182 O O . VAL B 1 89 ? 5.961 8.633 8.477 1 98.94 89 VAL B O 1
ATOM 2185 N N . PRO B 1 90 ? 4.559 7.055 7.73 1 98.88 90 PRO B N 1
ATOM 2186 C CA . PRO B 1 90 ? 5.676 6.121 7.598 1 98.88 90 PRO B CA 1
ATOM 2187 C C . PRO B 1 90 ? 6.703 6.578 6.562 1 98.88 90 PRO B C 1
ATOM 2189 O O . PRO B 1 90 ? 6.34 6.926 5.438 1 98.88 90 PRO B O 1
ATOM 2192 N N . ASP B 1 91 ? 7.949 6.617 6.973 1 98.81 91 ASP B N 1
ATOM 2193 C CA . ASP B 1 91 ? 9.008 7.031 6.055 1 98.81 91 ASP B CA 1
ATOM 2194 C C . ASP B 1 91 ? 9.391 5.895 5.113 1 98.81 91 ASP B C 1
ATOM 2196 O O . ASP B 1 91 ? 10.094 4.961 5.508 1 98.81 91 ASP B O 1
ATOM 2200 N N . LEU B 1 92 ? 9.008 6.055 3.842 1 98.88 92 LEU B N 1
ATOM 2201 C CA . LEU B 1 92 ? 9.18 4.949 2.908 1 98.88 92 LEU B CA 1
ATOM 2202 C C . LEU B 1 92 ? 10.656 4.648 2.686 1 98.88 92 LEU B C 1
ATOM 2204 O O . LEU B 1 92 ? 11.047 3.484 2.568 1 98.88 92 LEU B O 1
ATOM 2208 N N . LYS B 1 93 ? 11.508 5.664 2.598 1 98.44 93 LYS B N 1
ATOM 2209 C CA . LYS B 1 93 ? 12.938 5.438 2.43 1 98.44 93 LYS B CA 1
ATOM 2210 C C . LYS B 1 93 ? 13.508 4.625 3.59 1 98.44 93 LYS B C 1
ATOM 2212 O O . LYS B 1 93 ? 14.234 3.656 3.379 1 98.44 93 LYS B O 1
ATOM 2217 N N . THR B 1 94 ? 13.133 5.043 4.758 1 98.44 94 THR B N 1
ATOM 2218 C CA . THR B 1 94 ? 13.602 4.355 5.957 1 98.44 94 THR B CA 1
ATOM 2219 C C . THR B 1 94 ? 13.109 2.912 5.98 1 98.44 94 THR B C 1
ATOM 2221 O O . THR B 1 94 ? 13.875 1.993 6.27 1 98.44 94 THR B O 1
ATOM 2224 N N . LEU B 1 95 ? 11.922 2.699 5.656 1 98.69 95 LEU B N 1
ATOM 2225 C CA . LEU B 1 95 ? 11.336 1.363 5.703 1 98.69 95 LEU B CA 1
ATOM 2226 C C . LEU B 1 95 ? 11.945 0.464 4.633 1 98.69 95 LEU B C 1
ATOM 2228 O O . LEU B 1 95 ? 12.18 -0.724 4.871 1 98.69 95 LEU B O 1
ATOM 2232 N N . CYS B 1 96 ? 12.188 1.042 3.416 1 98.69 96 CYS B N 1
ATOM 2233 C CA . CYS B 1 96 ? 12.891 0.281 2.391 1 98.69 96 CYS B CA 1
ATOM 2234 C C . CYS B 1 96 ? 14.273 -0.142 2.875 1 98.69 96 CYS B C 1
ATOM 2236 O O . CYS B 1 96 ? 14.695 -1.276 2.646 1 98.69 96 CYS B O 1
ATOM 2238 N N . TRP B 1 97 ? 14.938 0.787 3.516 1 98.06 97 TRP B N 1
ATOM 2239 C CA . TRP B 1 97 ? 16.266 0.501 4.055 1 98.06 97 TRP B CA 1
ATOM 2240 C C . TRP B 1 97 ? 16.203 -0.622 5.082 1 98.06 97 TRP B C 1
ATOM 2242 O O . TRP B 1 97 ? 17 -1.561 5.035 1 98.06 97 TRP B O 1
ATOM 2252 N N . LEU B 1 98 ? 15.273 -0.542 5.965 1 97.88 98 LEU B N 1
ATOM 2253 C CA . LEU B 1 98 ? 15.117 -1.562 6.996 1 97.88 98 LEU B CA 1
ATOM 2254 C C . LEU B 1 98 ? 14.75 -2.906 6.379 1 97.88 98 LEU B C 1
ATOM 2256 O O . LEU B 1 98 ? 15.234 -3.951 6.824 1 97.88 98 LEU B O 1
ATOM 2260 N N . TYR B 1 99 ? 13.953 -2.908 5.355 1 98.38 99 TYR B N 1
ATOM 2261 C CA . TYR B 1 99 ? 13.469 -4.117 4.695 1 98.38 99 TYR B CA 1
ATOM 2262 C C . TYR B 1 99 ? 14.625 -4.895 4.074 1 98.38 99 TYR B C 1
ATOM 2264 O O . TYR B 1 99 ? 14.609 -6.129 4.055 1 98.38 99 TYR B O 1
ATOM 2272 N N . LEU B 1 100 ? 15.633 -4.152 3.629 1 97.94 100 LEU B N 1
ATOM 2273 C CA . LEU B 1 100 ? 16.734 -4.758 2.883 1 97.94 100 LEU B CA 1
ATOM 2274 C C . LEU B 1 100 ? 17.875 -5.145 3.816 1 97.94 100 LEU B C 1
ATOM 2276 O O . LEU B 1 100 ? 18.906 -5.668 3.367 1 97.94 100 LEU B O 1
ATOM 2280 N N . HIS B 1 101 ? 17.688 -4.859 5.102 1 95.44 101 HIS B N 1
ATOM 2281 C CA . HIS B 1 101 ? 18.766 -5.184 6.027 1 95.44 101 HIS B CA 1
ATOM 2282 C C . HIS B 1 101 ? 19.156 -6.656 5.926 1 95.44 101 HIS B C 1
ATOM 2284 O O . HIS B 1 101 ? 18.297 -7.535 5.977 1 95.44 101 HIS B O 1
ATOM 2290 N N . PRO B 1 102 ? 20.422 -7 5.781 1 91.31 102 PRO B N 1
ATOM 2291 C CA . PRO B 1 102 ? 20.875 -8.359 5.488 1 91.31 102 PRO B CA 1
ATOM 2292 C C . PRO B 1 102 ? 20.562 -9.344 6.613 1 91.31 102 PRO B C 1
ATOM 2294 O O . PRO B 1 102 ? 20.438 -10.547 6.371 1 91.31 102 PRO B O 1
ATOM 2297 N N . ASN B 1 103 ? 20.422 -8.875 7.84 1 89.44 103 ASN B N 1
ATOM 2298 C CA . ASN B 1 103 ? 20.188 -9.773 8.969 1 89.44 103 ASN B CA 1
ATOM 2299 C C . ASN B 1 103 ? 18.703 -9.859 9.32 1 89.44 103 ASN B C 1
ATOM 2301 O O . ASN B 1 103 ? 18.344 -10.461 10.336 1 89.44 103 ASN B O 1
ATOM 2305 N N . SER B 1 104 ? 17.938 -9.266 8.438 1 90.06 104 SER B N 1
ATOM 2306 C CA . SER B 1 104 ? 16.5 -9.297 8.734 1 90.06 104 SER B CA 1
ATOM 2307 C C . SER B 1 104 ? 15.906 -10.664 8.414 1 90.06 104 SER B C 1
ATOM 2309 O O . SER B 1 104 ? 16.062 -11.172 7.297 1 90.06 104 SER B O 1
ATOM 2311 N N . HIS B 1 105 ? 15.281 -11.273 9.422 1 94.62 105 HIS B N 1
ATOM 2312 C CA . HIS B 1 105 ? 14.523 -12.508 9.227 1 94.62 105 HIS B CA 1
ATOM 2313 C C . HIS B 1 105 ? 13.195 -12.242 8.531 1 94.62 105 HIS B C 1
ATOM 2315 O O . HIS B 1 105 ? 12.695 -11.117 8.555 1 94.62 105 HIS B O 1
ATOM 2321 N N . PRO B 1 106 ? 12.633 -13.242 7.93 1 95.25 106 PRO B N 1
ATOM 2322 C CA . PRO B 1 106 ? 11.375 -13.07 7.195 1 95.25 106 PRO B CA 1
ATOM 2323 C C . PRO B 1 106 ? 10.266 -12.484 8.062 1 95.25 106 PRO B C 1
ATOM 2325 O O . PRO B 1 106 ? 9.469 -11.672 7.582 1 95.25 106 PRO B O 1
ATOM 2328 N N . LEU B 1 107 ? 10.258 -12.844 9.266 1 96.38 107 LEU B N 1
ATOM 2329 C CA . LEU B 1 107 ? 9.219 -12.328 10.156 1 96.38 107 LEU B CA 1
ATOM 2330 C C . LEU B 1 107 ? 9.414 -10.836 10.406 1 96.38 107 LEU B C 1
ATOM 2332 O O . LEU B 1 107 ? 8.438 -10.094 10.539 1 96.38 107 LEU B O 1
ATOM 2336 N N . GLU B 1 108 ? 10.656 -10.406 10.523 1 96.31 108 GLU B N 1
ATOM 2337 C CA . GLU B 1 108 ? 10.945 -8.984 10.664 1 96.31 108 GLU B CA 1
ATOM 2338 C C . GLU B 1 108 ? 10.562 -8.219 9.398 1 96.31 108 GLU B C 1
ATOM 2340 O O . GLU B 1 108 ? 9.992 -7.129 9.484 1 96.31 108 GLU B O 1
ATOM 2345 N N . ARG B 1 109 ? 10.844 -8.789 8.25 1 97.62 109 ARG B N 1
ATOM 2346 C CA . ARG B 1 109 ? 10.461 -8.172 6.984 1 97.62 109 ARG B CA 1
ATOM 2347 C C . ARG B 1 109 ? 8.945 -8.094 6.848 1 97.62 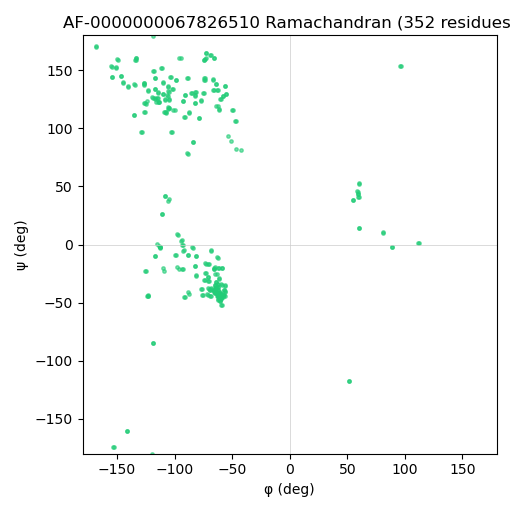109 ARG B C 1
ATOM 2349 O O . ARG B 1 109 ? 8.406 -7.105 6.34 1 97.62 109 ARG B O 1
ATOM 2356 N N . HIS B 1 110 ? 8.297 -9.156 7.324 1 98.25 110 HIS B N 1
ATOM 2357 C CA . HIS B 1 110 ? 6.836 -9.141 7.324 1 98.25 110 HIS B CA 1
ATOM 2358 C C . HIS B 1 110 ? 6.301 -7.992 8.172 1 98.25 110 HIS B C 1
ATOM 2360 O O . HIS B 1 110 ? 5.344 -7.32 7.785 1 98.25 110 HIS B O 1
ATOM 2366 N N . HIS B 1 111 ? 6.926 -7.781 9.305 1 97.69 111 HIS B N 1
ATOM 2367 C CA . HIS B 1 111 ? 6.543 -6.672 10.172 1 97.69 111 HIS B CA 1
ATOM 2368 C C . HIS B 1 111 ? 6.742 -5.332 9.477 1 97.69 111 HIS B C 1
ATOM 2370 O O . HIS B 1 111 ? 5.883 -4.453 9.555 1 97.69 111 HIS B O 1
ATOM 2376 N N . ILE B 1 112 ? 7.84 -5.152 8.773 1 98.25 112 ILE B N 1
ATOM 2377 C CA . ILE B 1 112 ? 8.133 -3.924 8.047 1 98.25 112 ILE B CA 1
ATOM 2378 C C . ILE B 1 112 ? 7.129 -3.748 6.91 1 98.25 112 ILE B C 1
ATOM 2380 O O . ILE B 1 112 ? 6.645 -2.641 6.668 1 98.25 112 ILE B O 1
ATOM 2384 N N . MET B 1 113 ? 6.812 -4.875 6.262 1 98.75 113 MET B N 1
ATOM 2385 C CA . MET B 1 113 ? 5.789 -4.852 5.223 1 98.75 113 MET B CA 1
ATOM 2386 C C . MET B 1 113 ? 4.469 -4.328 5.77 1 98.75 113 MET B C 1
ATOM 2388 O O . MET B 1 113 ? 3.809 -3.508 5.129 1 98.75 113 MET B O 1
ATOM 2392 N N . ARG B 1 114 ? 4.09 -4.68 6.969 1 98.44 114 ARG B N 1
ATOM 2393 C CA . ARG B 1 114 ? 2.869 -4.203 7.609 1 98.44 114 ARG B CA 1
ATOM 2394 C C . ARG B 1 114 ? 2.936 -2.701 7.863 1 98.44 114 ARG B C 1
ATOM 2396 O O . ARG B 1 114 ? 1.916 -2.01 7.809 1 98.44 114 ARG B O 1
ATOM 2403 N N . MET B 1 115 ? 4.117 -2.238 8.172 1 98.12 115 MET B N 1
ATOM 2404 C CA . MET B 1 115 ? 4.305 -0.807 8.391 1 98.12 115 MET B CA 1
ATOM 2405 C C . MET B 1 115 ? 4.18 -0.037 7.078 1 98.12 115 MET B C 1
ATOM 2407 O O . MET B 1 115 ? 3.717 1.104 7.066 1 98.12 115 MET B O 1
ATOM 2411 N N . MET B 1 116 ? 4.562 -0.673 5.953 1 98.81 116 MET B N 1
ATOM 2412 C CA . MET B 1 116 ? 4.5 -0.044 4.637 1 98.81 116 MET B CA 1
ATOM 2413 C C . MET B 1 116 ? 3.068 -0.02 4.113 1 98.81 116 MET B C 1
ATOM 2415 O O . MET B 1 116 ? 2.627 0.981 3.549 1 98.81 116 MET B O 1
ATOM 2419 N N . PHE B 1 117 ? 2.322 -1.089 4.375 1 98.88 117 PHE B N 1
ATOM 2420 C CA . PHE B 1 117 ? 1.051 -1.265 3.682 1 98.88 117 PHE B CA 1
ATOM 2421 C C . PHE B 1 117 ? -0.116 -1.136 4.652 1 98.88 117 PHE B C 1
ATOM 2423 O O . PHE B 1 117 ? -1.278 -1.168 4.242 1 98.88 117 PHE B O 1
ATOM 2430 N N . GLY B 1 118 ? 0.185 -0.943 5.965 1 98.56 118 GLY B N 1
ATOM 2431 C CA . GLY B 1 118 ? -0.848 -0.826 6.98 1 98.56 118 GLY B CA 1
ATOM 2432 C C . GLY B 1 118 ? -1.126 -2.131 7.703 1 98.56 118 GLY B C 1
ATOM 2433 O O . GLY B 1 118 ? -0.931 -3.211 7.141 1 98.56 118 GLY B O 1
ATOM 2434 N N . GLY B 1 119 ? -1.592 -2.018 8.891 1 97.94 119 GLY B N 1
ATOM 2435 C CA . GLY B 1 119 ? -1.921 -3.197 9.68 1 97.94 119 GLY B CA 1
ATOM 2436 C C . GLY B 1 119 ? -3.184 -3.895 9.203 1 97.94 119 GLY B C 1
ATOM 2437 O O . GLY B 1 119 ? -3.365 -5.09 9.445 1 97.94 119 GLY B O 1
ATOM 2438 N N . GLN B 1 120 ? -4.062 -3.15 8.547 1 98.25 120 GLN B N 1
ATOM 2439 C CA . GLN B 1 120 ? -5.277 -3.668 7.922 1 98.25 120 GLN B CA 1
ATOM 2440 C C . GLN B 1 120 ? -6.191 -4.32 8.953 1 98.25 120 GLN B C 1
ATOM 2442 O O . GLN B 1 120 ? -6.688 -5.426 8.742 1 98.25 120 GLN B O 1
ATOM 2447 N N . MET B 1 121 ? -6.258 -3.66 10.086 1 96.31 121 MET B N 1
ATOM 2448 C CA . MET B 1 121 ? -7.188 -4.105 11.125 1 96.31 121 MET B CA 1
ATOM 2449 C C . MET B 1 121 ? -8.633 -3.824 10.711 1 96.31 121 MET B C 1
ATOM 2451 O O . MET B 1 121 ? -9.555 -4.488 11.18 1 96.31 121 MET B O 1
ATOM 2455 N N . ASP B 1 122 ? -8.844 -2.828 9.898 1 95.75 122 ASP B N 1
ATOM 2456 C CA . ASP B 1 122 ? -10.086 -2.475 9.227 1 95.75 122 ASP B CA 1
ATOM 2457 C C . ASP B 1 122 ? -9.82 -1.726 7.926 1 95.75 122 ASP B C 1
ATOM 2459 O O . ASP B 1 122 ? -8.664 -1.581 7.516 1 95.75 122 ASP B O 1
ATOM 2463 N N . VAL B 1 123 ? -10.836 -1.262 7.289 1 95.12 123 VAL B N 1
ATOM 2464 C CA . VAL B 1 123 ? -10.711 -0.718 5.941 1 95.12 123 VAL B CA 1
ATOM 2465 C C . VAL B 1 123 ? -10.016 0.64 5.992 1 95.12 123 VAL B C 1
ATOM 2467 O O . VAL B 1 123 ? -9.531 1.138 4.973 1 95.12 123 VAL B O 1
ATOM 2470 N N . TYR B 1 124 ? -9.938 1.271 7.168 1 95.31 124 TYR B N 1
ATOM 2471 C CA . TYR B 1 124 ? -9.305 2.58 7.297 1 95.31 124 TYR B CA 1
ATOM 2472 C C . TYR B 1 124 ? -7.828 2.441 7.656 1 95.31 124 TYR B C 1
ATOM 2474 O O . TYR B 1 124 ? -7.098 3.432 7.691 1 95.31 124 TYR B O 1
ATOM 2482 N N . ASP B 1 125 ? -7.379 1.21 7.887 1 97.44 125 ASP B N 1
ATOM 2483 C CA . ASP B 1 125 ? -6.004 0.908 8.273 1 97.44 125 ASP B CA 1
ATOM 2484 C C . ASP B 1 125 ? -5.227 0.289 7.113 1 97.44 125 ASP B C 1
ATOM 2486 O O . ASP B 1 125 ? -4.547 -0.723 7.285 1 97.44 125 ASP B O 1
ATOM 2490 N N . VAL B 1 126 ? -5.477 0.764 5.91 1 98.44 126 VAL B N 1
ATOM 2491 C CA . VAL B 1 126 ? -4.785 0.369 4.688 1 98.44 126 VAL B CA 1
ATOM 2492 C C . VAL B 1 126 ? -4.004 1.556 4.129 1 98.44 126 VAL B C 1
ATOM 2494 O O . VAL B 1 126 ? -4.566 2.631 3.908 1 98.44 126 VAL B O 1
ATOM 2497 N N . HIS B 1 127 ? -2.705 1.347 3.979 1 98.88 127 HIS B N 1
ATOM 2498 C CA . HIS B 1 127 ? -1.901 2.404 3.375 1 98.88 127 HIS B CA 1
ATOM 2499 C C . HIS B 1 127 ? -1.992 2.363 1.853 1 98.88 127 HIS B C 1
ATOM 2501 O O . HIS B 1 127 ? -1.833 1.303 1.244 1 98.88 127 HIS B O 1
ATOM 2507 N N . LYS B 1 128 ? -2.246 3.553 1.299 1 98.62 128 LYS B N 1
ATOM 2508 C CA . LYS B 1 128 ? -2.52 3.619 -0.133 1 98.62 128 LYS B CA 1
ATOM 2509 C C . LYS B 1 128 ? -1.409 4.359 -0.873 1 98.62 128 LYS B C 1
ATOM 2511 O O . LYS B 1 128 ? -1.424 4.441 -2.102 1 98.62 128 LYS B O 1
ATOM 2516 N N . VAL B 1 129 ? -0.474 4.816 -0.107 1 98.88 129 VAL B N 1
ATOM 2517 C CA . VAL B 1 129 ? 0.632 5.562 -0.696 1 98.88 129 VAL B CA 1
ATOM 2518 C C . VAL B 1 129 ? 1.863 5.457 0.2 1 98.88 129 VAL B C 1
ATOM 2520 O O . VAL B 1 129 ? 1.743 5.383 1.425 1 98.88 129 VAL B O 1
ATOM 2523 N N . GLY B 1 130 ? 3.014 5.387 -0.425 1 98.88 130 GLY B N 1
ATOM 2524 C CA . GLY B 1 130 ? 4.289 5.539 0.258 1 98.88 130 GLY B CA 1
ATOM 2525 C C . GLY B 1 130 ? 4.906 6.91 0.069 1 98.88 130 GLY B C 1
ATOM 2526 O O . GLY B 1 130 ? 4.941 7.434 -1.047 1 98.88 130 GLY B O 1
ATOM 2527 N N . LEU B 1 131 ? 5.348 7.434 1.148 1 98.88 131 LEU B N 1
ATOM 2528 C CA . LEU B 1 131 ? 5.867 8.797 1.079 1 98.88 131 LEU B CA 1
ATOM 2529 C C . LEU B 1 131 ? 7.273 8.875 1.663 1 98.88 131 LEU B C 1
ATOM 2531 O O . LEU B 1 131 ? 7.582 8.195 2.646 1 98.88 131 LEU B O 1
ATOM 2535 N N . ASP B 1 132 ? 8.125 9.57 1.041 1 98.56 132 ASP B N 1
ATOM 2536 C CA . ASP B 1 132 ? 9.359 10.094 1.616 1 98.56 132 ASP B CA 1
ATOM 2537 C C . ASP B 1 132 ? 9.383 11.625 1.566 1 98.56 132 ASP B C 1
ATOM 2539 O O . ASP B 1 132 ? 8.391 12.25 1.203 1 98.56 132 ASP B O 1
ATOM 2543 N N . GLU B 1 133 ? 10.461 12.172 2.074 1 98 133 GLU B N 1
ATOM 2544 C CA . GLU B 1 133 ? 10.484 13.625 2.229 1 98 133 GLU B CA 1
ATOM 2545 C C . GLU B 1 133 ? 10.227 14.328 0.899 1 98 133 GLU B C 1
ATOM 2547 O O . GLU B 1 133 ? 9.438 15.273 0.835 1 98 133 GLU B O 1
ATOM 2552 N N . GLU B 1 134 ? 10.844 13.883 -0.197 1 97.94 134 GLU B N 1
ATOM 2553 C CA . GLU B 1 134 ? 10.734 14.539 -1.494 1 97.94 134 GLU B CA 1
ATOM 2554 C C . GLU B 1 134 ? 9.344 14.352 -2.096 1 97.94 134 GLU B C 1
ATOM 2556 O O . GLU B 1 134 ? 8.75 15.305 -2.619 1 97.94 134 GLU B O 1
ATOM 2561 N N . ILE B 1 135 ? 8.805 13.172 -2.014 1 98.44 135 ILE B N 1
ATOM 2562 C CA . ILE B 1 135 ? 7.488 12.891 -2.57 1 98.44 135 ILE B CA 1
ATOM 2563 C C . ILE B 1 135 ? 6.418 13.625 -1.765 1 98.44 135 ILE B C 1
ATOM 2565 O O . ILE B 1 135 ? 5.496 14.211 -2.336 1 98.44 135 ILE B O 1
ATOM 2569 N N . LEU B 1 136 ? 6.555 13.562 -0.443 1 98.75 136 LEU B N 1
ATOM 2570 C CA . LEU B 1 136 ? 5.637 14.352 0.379 1 98.75 136 LEU B CA 1
ATOM 2571 C C . LEU B 1 136 ? 5.723 15.828 0.029 1 98.75 136 LEU B C 1
ATOM 2573 O O . LEU B 1 136 ? 4.695 16.516 -0.074 1 98.75 136 LEU B O 1
ATOM 2577 N N . GLY B 1 137 ? 6.934 16.328 -0.148 1 98.44 137 GLY B N 1
ATOM 2578 C CA . GLY B 1 137 ? 7.113 17.719 -0.555 1 98.44 137 GLY B CA 1
ATOM 2579 C C . GLY B 1 137 ? 6.387 18.062 -1.839 1 98.44 137 GLY B C 1
ATOM 2580 O O . GLY B 1 137 ? 5.758 19.125 -1.937 1 98.44 137 GLY B O 1
ATOM 2581 N N . MET B 1 138 ? 6.402 17.188 -2.793 1 97.94 138 MET B N 1
ATOM 2582 C CA . MET B 1 138 ? 5.707 17.391 -4.062 1 97.94 138 MET B CA 1
ATOM 2583 C C . MET B 1 138 ? 4.207 17.547 -3.84 1 97.94 138 MET B C 1
ATOM 2585 O O . MET B 1 138 ? 3.59 18.469 -4.387 1 97.94 138 MET B O 1
ATOM 2589 N N . TYR B 1 139 ? 3.65 16.734 -3.047 1 98.5 139 TYR B N 1
ATOM 2590 C CA . TYR B 1 139 ? 2.213 16.781 -2.801 1 98.5 139 TYR B CA 1
ATOM 2591 C C . TYR B 1 139 ? 1.853 18.016 -1.979 1 98.5 139 TYR B C 1
ATOM 2593 O O . TYR B 1 139 ? 0.798 18.625 -2.188 1 98.5 139 TYR B O 1
ATOM 2601 N N . LEU B 1 140 ? 2.732 18.359 -1.015 1 98.69 140 LEU B N 1
ATOM 2602 C CA . LEU B 1 140 ? 2.512 19.578 -0.236 1 98.69 140 LEU B CA 1
ATOM 2603 C C . LEU B 1 140 ? 2.51 20.812 -1.136 1 98.69 140 LEU B C 1
ATOM 2605 O O . LEU B 1 140 ? 1.637 21.672 -1.015 1 98.69 140 LEU B O 1
ATOM 2609 N N . GLU B 1 141 ? 3.424 20.859 -2.049 1 98.25 141 GLU B N 1
ATOM 2610 C CA . GLU B 1 141 ? 3.502 21.984 -2.977 1 98.25 141 GLU B CA 1
ATOM 2611 C C . GLU B 1 141 ? 2.271 22.031 -3.879 1 98.25 141 GLU B C 1
ATOM 2613 O O . GLU B 1 141 ? 1.714 23.109 -4.105 1 98.25 141 GLU B O 1
ATOM 2618 N N . MET B 1 142 ? 1.853 20.938 -4.328 1 97.88 142 MET B N 1
ATOM 2619 C CA . MET B 1 142 ? 0.661 20.859 -5.168 1 97.88 142 MET B CA 1
ATOM 2620 C C . MET B 1 142 ? -0.567 21.359 -4.414 1 97.88 142 MET B C 1
ATOM 2622 O O . MET B 1 142 ? -1.499 21.891 -5.023 1 97.88 142 MET B O 1
ATOM 2626 N N . ALA B 1 143 ? -0.527 21.203 -3.123 1 98.38 143 ALA B N 1
ATOM 2627 C CA . ALA B 1 143 ? -1.677 21.562 -2.299 1 98.38 143 ALA B CA 1
ATOM 2628 C C . ALA B 1 143 ? -1.608 23.031 -1.877 1 98.38 143 ALA B C 1
ATOM 2630 O O . ALA B 1 143 ? -2.539 23.547 -1.254 1 98.38 143 ALA B O 1
ATOM 2631 N N . GLY B 1 144 ? -0.473 23.703 -2.148 1 98.12 144 GLY B N 1
ATOM 2632 C CA . GLY B 1 144 ? -0.388 25.125 -1.894 1 98.12 144 GLY B CA 1
ATOM 2633 C C . GLY B 1 144 ? 0.552 25.484 -0.755 1 98.12 144 GLY B C 1
ATOM 2634 O O . GLY B 1 144 ? 0.735 26.656 -0.433 1 98.12 144 GLY B O 1
ATOM 2635 N N . PHE B 1 145 ? 1.183 24.391 -0.194 1 98.12 145 PHE B N 1
ATOM 2636 C CA . PHE B 1 145 ? 2.17 24.656 0.845 1 98.12 145 PHE B CA 1
ATOM 2637 C C . PHE B 1 145 ? 3.516 25.031 0.231 1 98.12 145 PHE B C 1
ATOM 2639 O O . PHE B 1 145 ? 3.979 24.359 -0.704 1 98.12 145 PHE B O 1
ATOM 2646 N N . GLU B 1 146 ? 4.059 26.062 0.622 1 87.19 146 GLU B N 1
ATOM 2647 C CA . GLU B 1 146 ? 5.273 26.531 -0.036 1 87.19 146 GLU B CA 1
ATOM 2648 C C . GLU B 1 146 ? 6.492 26.359 0.865 1 87.19 146 GLU B C 1
ATOM 2650 O O . GLU B 1 146 ? 7.629 26.375 0.39 1 87.19 146 GLU B O 1
ATOM 2655 N N . ASN B 1 147 ? 6.32 26.281 2.16 1 94.38 147 ASN B N 1
ATOM 2656 C CA . ASN B 1 147 ? 7.406 26.078 3.115 1 94.38 147 ASN B CA 1
ATOM 2657 C C . ASN B 1 147 ? 7.164 24.859 3.994 1 94.38 147 ASN B C 1
ATOM 2659 O O . ASN B 1 147 ? 6.086 24.703 4.566 1 94.38 147 ASN B O 1
ATOM 2663 N N . TYR B 1 148 ? 8.094 23.953 3.977 1 97.75 148 TYR B N 1
ATOM 2664 C CA . TYR B 1 148 ? 8.023 22.781 4.852 1 97.75 148 TYR B CA 1
ATOM 2665 C C . TYR B 1 148 ? 9.414 22.281 5.199 1 97.75 148 TYR B C 1
ATOM 2667 O O . TYR B 1 148 ? 10.375 22.516 4.461 1 97.75 148 TYR B O 1
ATOM 2675 N N . GLU B 1 149 ? 9.5 21.656 6.332 1 98.38 149 GLU B N 1
ATOM 2676 C CA . GLU B 1 149 ? 10.773 21.125 6.809 1 98.38 149 GLU B CA 1
ATOM 2677 C C . GLU B 1 149 ? 10.57 19.844 7.605 1 98.38 149 GLU B C 1
ATOM 2679 O O . GLU B 1 149 ? 9.562 19.688 8.305 1 98.38 149 GLU B O 1
ATOM 2684 N N . ARG B 1 150 ? 11.484 19.016 7.453 1 98.44 150 ARG B N 1
ATOM 2685 C CA . ARG B 1 150 ? 11.516 17.797 8.266 1 98.44 150 ARG B CA 1
ATOM 2686 C C . ARG B 1 150 ? 11.945 18.109 9.695 1 98.44 150 ARG B C 1
ATOM 2688 O O . ARG B 1 150 ? 12.852 18.922 9.914 1 98.44 150 ARG B O 1
ATOM 2695 N N . VAL B 1 151 ? 11.359 17.422 10.656 1 98.56 151 VAL B N 1
ATOM 2696 C CA . VAL B 1 151 ? 11.75 17.531 12.055 1 98.56 151 VAL B CA 1
ATOM 2697 C C . VAL B 1 151 ? 11.875 16.141 12.672 1 98.56 151 VAL B C 1
ATOM 2699 O O . VAL B 1 151 ? 11.328 15.172 12.141 1 98.56 151 VAL B O 1
ATOM 2702 N N . THR B 1 152 ? 12.609 16.031 13.766 1 96.62 152 THR B N 1
ATOM 2703 C CA . THR B 1 152 ? 12.797 14.734 14.414 1 96.62 152 THR B CA 1
ATOM 2704 C C . THR B 1 152 ? 11.547 14.344 15.195 1 96.62 152 THR B C 1
ATOM 2706 O O . THR B 1 152 ? 11.117 13.188 15.148 1 96.62 152 THR B O 1
ATOM 2709 N N . GLU B 1 153 ? 11.023 15.305 15.883 1 96.88 153 GLU B N 1
ATOM 2710 C CA . GLU B 1 153 ? 9.828 15.125 16.703 1 96.88 153 GLU B CA 1
ATOM 2711 C C . GLU B 1 153 ? 9.008 16.406 16.781 1 96.88 153 GLU B C 1
ATOM 2713 O O . GLU B 1 153 ? 9.516 17.5 16.516 1 96.88 153 GLU B O 1
ATOM 2718 N N . PHE B 1 154 ? 7.719 16.203 17.125 1 97.56 154 PHE B N 1
ATOM 2719 C CA . PHE B 1 154 ? 6.832 17.344 17.266 1 97.56 154 PHE B CA 1
ATOM 2720 C C . PHE B 1 154 ? 6.723 17.781 18.719 1 97.56 154 PHE B C 1
ATOM 2722 O O . PHE B 1 154 ? 6.281 18.891 19.016 1 97.56 154 PHE B O 1
ATOM 2729 N N . ASP B 1 155 ? 7.035 16.938 19.734 1 95.31 155 ASP B N 1
ATOM 2730 C CA . ASP B 1 155 ? 6.867 17.156 21.156 1 95.31 155 ASP B CA 1
ATOM 2731 C C . ASP B 1 155 ? 5.402 17.438 21.516 1 95.31 155 ASP B C 1
ATOM 2733 O O . ASP B 1 155 ? 5.098 18.375 22.234 1 95.31 155 ASP B O 1
ATOM 2737 N N . LEU B 1 156 ? 4.52 16.672 21 1 95.56 156 LEU B N 1
ATOM 2738 C CA . LEU B 1 156 ? 3.082 16.828 21.188 1 95.56 156 LEU B CA 1
ATOM 2739 C C . LEU B 1 156 ? 2.48 15.602 21.859 1 95.56 156 LEU B C 1
ATOM 2741 O O . LEU B 1 156 ? 2.447 15.523 23.094 1 95.56 156 LEU B O 1
ATOM 2745 N N . PHE B 1 157 ? 2.141 14.555 21.094 1 96.25 157 PHE B N 1
ATOM 2746 C CA . PHE B 1 157 ? 1.46 13.359 21.594 1 96.25 157 PHE B CA 1
ATOM 2747 C C . PHE B 1 157 ? 2.381 12.148 21.547 1 96.25 157 PHE B C 1
ATOM 2749 O O . PHE B 1 157 ? 3.328 12.117 20.75 1 96.25 157 PHE B O 1
ATOM 2756 N N . GLN B 1 158 ? 2.105 11.227 22.469 1 94.56 158 GLN B N 1
ATOM 2757 C CA . GLN B 1 158 ? 2.795 9.938 22.406 1 94.56 158 GLN B CA 1
ATOM 2758 C C . GLN B 1 158 ? 2.096 8.984 21.438 1 94.56 158 GLN B C 1
ATOM 2760 O O . GLN B 1 158 ? 1.198 8.242 21.828 1 94.56 158 GLN B O 1
ATOM 2765 N N . ASP B 1 159 ? 2.508 9.078 20.156 1 96.56 159 ASP B N 1
ATOM 2766 C CA . ASP B 1 159 ? 1.842 8.281 19.141 1 96.56 159 ASP B CA 1
ATOM 2767 C C . ASP B 1 159 ? 2.846 7.754 18.109 1 96.56 159 ASP B C 1
ATOM 2769 O O . ASP B 1 159 ? 4.035 7.629 18.422 1 96.56 159 ASP B O 1
ATOM 2773 N N . CYS B 1 160 ? 2.412 7.371 16.969 1 96.5 160 CYS B N 1
ATOM 2774 C CA . CYS B 1 160 ? 3.227 6.652 15.992 1 96.5 160 CYS B CA 1
ATOM 2775 C C . CYS B 1 160 ? 4.367 7.523 15.484 1 96.5 160 CYS B C 1
ATOM 2777 O O . CYS B 1 160 ? 5.355 7.012 14.953 1 96.5 160 CYS B O 1
ATOM 2779 N N . SER B 1 161 ? 4.262 8.844 15.633 1 98 161 SER B N 1
ATOM 2780 C CA . SER B 1 161 ? 5.297 9.742 15.148 1 98 161 SER B CA 1
ATOM 2781 C C . SER B 1 161 ? 6.621 9.508 15.867 1 98 161 SER B C 1
ATOM 2783 O O . SER B 1 161 ? 7.672 9.969 15.422 1 98 161 SER B O 1
ATOM 2785 N N . LEU B 1 162 ? 6.531 8.695 16.953 1 96.81 162 LEU B N 1
ATOM 2786 C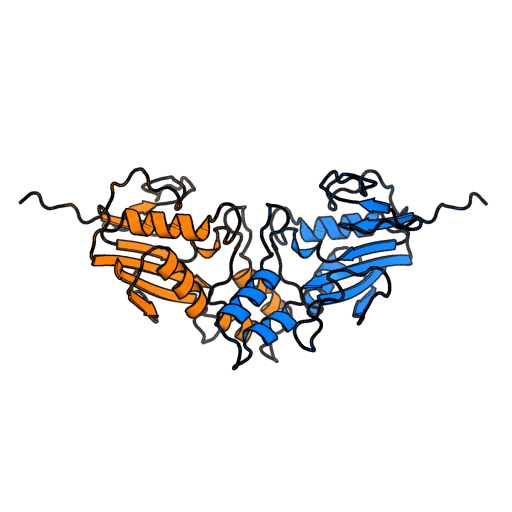 CA . LEU B 1 162 ? 7.703 8.516 17.797 1 96.81 162 LEU B CA 1
ATOM 2787 C C . LEU B 1 162 ? 8.195 7.074 17.75 1 96.81 162 LEU B C 1
ATOM 2789 O O . LEU B 1 162 ? 9.18 6.723 18.391 1 96.81 162 LEU B O 1
ATOM 2793 N N . ILE B 1 163 ? 7.543 6.285 17 1 96.19 163 ILE B N 1
ATOM 2794 C CA . ILE B 1 163 ? 7.867 4.863 16.984 1 96.19 163 ILE B CA 1
ATOM 2795 C C . ILE B 1 163 ? 9.258 4.66 16.391 1 96.19 163 ILE B C 1
ATOM 2797 O O . ILE B 1 163 ? 9.617 5.301 15.398 1 96.19 163 ILE B O 1
ATOM 2801 N N . ARG B 1 164 ? 9.945 3.709 17 1 95.06 164 ARG B N 1
ATOM 2802 C CA . ARG B 1 164 ? 11.266 3.314 16.516 1 95.06 164 ARG B CA 1
ATOM 2803 C C . ARG B 1 164 ? 11.336 1.809 16.281 1 95.06 164 ARG B C 1
ATOM 2805 O O . ARG B 1 164 ? 10.711 1.032 17.016 1 95.06 164 ARG B O 1
ATOM 2812 N N . LEU B 1 165 ? 11.93 1.423 15.281 1 93 165 LEU B N 1
ATOM 2813 C CA . LEU B 1 165 ? 12.438 0.065 15.117 1 93 165 LEU B CA 1
ATOM 2814 C C . LEU B 1 165 ? 13.938 0.012 15.375 1 93 165 LEU B C 1
ATOM 2816 O O . LEU B 1 165 ? 14.719 0.626 14.648 1 93 165 LEU B O 1
ATOM 2820 N N . ALA B 1 166 ? 14.312 -0.727 16.422 1 86.81 166 ALA B N 1
ATOM 2821 C CA . ALA B 1 166 ? 15.68 -0.635 16.922 1 86.81 166 ALA B CA 1
ATOM 2822 C C . ALA B 1 166 ? 16.078 0.818 17.172 1 86.81 166 ALA B C 1
ATOM 2824 O O . ALA B 1 166 ? 15.414 1.527 17.938 1 86.81 166 ALA B O 1
ATOM 2825 N N . ASP B 1 167 ? 16.984 1.405 16.578 1 90.12 167 ASP B N 1
ATOM 2826 C CA . ASP B 1 167 ? 17.453 2.758 16.875 1 90.12 167 ASP B CA 1
ATOM 2827 C C . ASP B 1 167 ? 17.094 3.719 15.75 1 90.12 167 ASP B C 1
ATOM 2829 O O . ASP B 1 167 ? 17.703 4.789 15.625 1 90.12 167 ASP B O 1
ATOM 2833 N N . THR B 1 168 ? 16 3.344 15.031 1 94.06 168 THR B N 1
ATOM 2834 C CA . THR B 1 168 ? 15.648 4.145 13.859 1 94.06 168 THR B CA 1
ATOM 2835 C C . THR B 1 168 ? 14.195 4.602 13.945 1 94.06 168 THR B C 1
ATOM 2837 O O . THR B 1 168 ? 13.289 3.777 14.078 1 94.06 168 THR B O 1
ATOM 2840 N N . TYR B 1 169 ? 13.961 5.961 13.914 1 96.38 169 TYR B N 1
ATOM 2841 C CA . TYR B 1 169 ? 12.602 6.453 13.75 1 96.38 169 TYR B CA 1
ATOM 2842 C C . TYR B 1 169 ? 12.016 6.023 12.406 1 96.38 169 TYR B C 1
ATOM 2844 O O . TYR B 1 169 ? 12.664 6.184 11.367 1 96.38 169 TYR B O 1
ATOM 2852 N N . ILE B 1 170 ? 10.852 5.535 12.445 1 98.19 170 ILE B N 1
ATOM 2853 C CA . ILE B 1 170 ? 10.312 4.984 11.203 1 98.19 170 ILE B CA 1
ATOM 2854 C C . ILE B 1 170 ? 9.383 6.004 10.547 1 98.19 170 ILE B C 1
ATOM 2856 O O . ILE B 1 170 ? 8.961 5.824 9.398 1 98.19 170 ILE B O 1
ATOM 2860 N N . SER B 1 171 ? 9.102 7.039 11.273 1 98.75 171 SER B N 1
ATOM 2861 C CA . SER B 1 171 ? 8.156 8.023 10.75 1 98.75 171 SER B CA 1
ATOM 2862 C C . SER B 1 171 ? 8.891 9.219 10.141 1 98.75 171 SER B C 1
ATOM 2864 O O . SER B 1 171 ? 9.969 9.594 10.609 1 98.75 171 SER B O 1
ATOM 2866 N N . LEU B 1 172 ? 8.391 9.703 9.094 1 98.81 172 LEU B N 1
ATOM 2867 C CA . LEU B 1 172 ? 8.734 11 8.523 1 98.81 172 LEU B CA 1
ATOM 2868 C C . LEU B 1 172 ? 7.875 12.102 9.133 1 98.81 172 LEU B C 1
ATOM 2870 O O . LEU B 1 172 ? 6.648 12.078 9 1 98.81 172 LEU B O 1
ATOM 2874 N N . ASN B 1 173 ? 8.5 12.984 9.867 1 98.88 173 ASN B N 1
ATOM 2875 C CA . ASN B 1 173 ? 7.816 14.117 10.484 1 98.88 173 ASN B CA 1
ATOM 2876 C C . ASN B 1 173 ? 8.117 15.422 9.742 1 98.88 173 ASN B C 1
ATOM 2878 O O . ASN B 1 173 ? 9.281 15.773 9.555 1 98.88 173 ASN B O 1
ATOM 2882 N N . VAL B 1 174 ? 7.07 16.125 9.305 1 98.88 174 VAL B N 1
ATOM 2883 C CA . VAL B 1 174 ? 7.246 17.344 8.516 1 98.88 174 VAL B CA 1
ATOM 2884 C C . VAL B 1 174 ? 6.324 18.438 9.031 1 98.88 174 VAL B C 1
ATOM 2886 O O . VAL B 1 174 ? 5.16 18.172 9.359 1 98.88 174 VAL B O 1
ATOM 2889 N N . ILE B 1 175 ? 6.824 19.641 9.125 1 98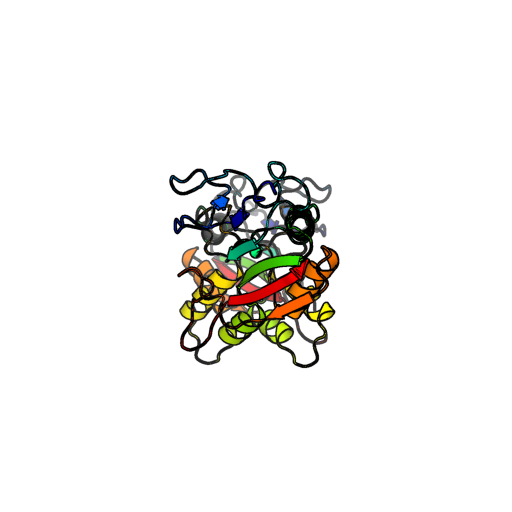.81 175 ILE B N 1
ATOM 2890 C CA . ILE B 1 175 ? 6.02 20.828 9.406 1 98.81 175 ILE B CA 1
ATOM 2891 C C . ILE B 1 175 ? 5.91 21.688 8.148 1 98.81 175 ILE B C 1
ATOM 2893 O O . ILE B 1 175 ? 6.918 21.984 7.508 1 98.81 175 ILE B O 1
ATOM 2897 N N . ALA B 1 176 ? 4.75 21.969 7.754 1 98.75 176 ALA B N 1
ATOM 2898 C CA . ALA B 1 176 ? 4.484 22.859 6.617 1 98.75 176 ALA B CA 1
ATOM 2899 C C . ALA B 1 176 ? 3.715 24.094 7.055 1 98.75 176 ALA B C 1
ATOM 2901 O O . ALA B 1 176 ? 2.918 24.047 7.996 1 98.75 176 ALA B O 1
ATOM 2902 N N . LEU B 1 177 ? 3.943 25.156 6.391 1 98 177 LEU B N 1
ATOM 2903 C CA . LEU B 1 177 ? 3.27 26.422 6.688 1 98 177 LEU B CA 1
ATOM 2904 C C . LEU B 1 177 ? 2.41 26.875 5.512 1 98 177 LEU B C 1
ATOM 2906 O O . LEU B 1 177 ? 2.822 26.75 4.355 1 98 177 LEU B O 1
ATOM 2910 N N . LYS B 1 178 ? 1.234 27.266 5.82 1 96.88 178 LYS B N 1
ATOM 2911 C CA . LYS B 1 178 ? 0.408 27.891 4.801 1 96.88 178 LYS B CA 1
ATOM 2912 C C . LYS B 1 178 ? 0.885 29.312 4.512 1 96.88 178 LYS B C 1
ATOM 2914 O O . LYS B 1 178 ? 1.139 30.094 5.438 1 96.88 178 LYS B O 1
#